Protein AF-0000000069439064 (afdb_homodimer)

Foldseek 3Di:
DPPPPQADCPCVQVVCQVPDDPPLADDGWDWDDDRAEIETEGEDDDDPDDQQDPVNQVVVQVVSCVVCVVVVVVVQVVVCVRRVHGYWYWYFTGPNTDIDTPDDDDDDDDDDDDDVVVVQLVVCCVVVVAVDSVRSVVVVVVVCCVVCVVVVVVVVVVVVVVVVVVVVPPPD/DPPPPQADCPCVQVVCQVPPDPPLADDGWDWDDDRAEIETEGEDEDDPDDFQDPVNQVVVQVVSCVVCVVVVVVVQVVVCVRRVHGYWYWYFTGPNTDIDTPDDDDDDDDDDDDDVVVVQLVVCCVVVVAVDSVRSVVVVVVVCCVVCVVVVVVVVVVVVVVVVVVVVPPPD

Radius of gyration: 27.43 Å; Cα contacts (8 Å, |Δi|>4): 446; chains: 2; bounding box: 78×81×56 Å

InterPro domains:
  IPR059816 Rv1265-like, N-terminal domain [PF27105] (11-96)
  IPR059890 Rv1265-like, C-terminal domain [PF27540] (114-166)

Sequence (344 aa):
MARDQQADASDAAEWFAGRLPDGWFSGAPEVIVDREEITVIGRLTAAEGEKESEAHAAGRASRFREETRAHRMRIADEAQARYGRKVSWGVDVGEDPDRILFTHIAVPVMTRLRQPERQVLDTLVEAGVARSRSDALAWAVRLVGEHTEEWLDKLRAAMTEVRDLRTQGPRLMARDQQADASDAAEWFAGRLPDGWFSGAPEVIVDREEITVIGRLTAAEGEKESEAHAAGRASRFREETRAHRMRIADEAQARYGRKVSWGVDVGEDPDRILFTHIAVPVMTRLRQPERQVLDTLVEAGVARSRSDALAWAVRLVGEHTEEWLDKLRAAMTEVRDLRTQGPRL

pLDDT: mean 86.51, std 15.6, range [26.5, 98.69]

Nearest PDB structures (foldseek):
  6nf8-assembly1_C  TM=4.762E-01  e=3.280E+00  Bos taurus
  6vmi-assembly1_AC  TM=4.725E-01  e=3.502E+00  Homo sapiens
  6gaz-assembly1_AC  TM=4.734E-01  e=6.323E+00  Sus scrofa
  7pnw-assembly1_C  TM=4.468E-01  e=5.921E+00  Mus musculus
  6klc-assembly1_A  TM=3.574E-01  e=8.779E+00  Mammarenavirus lassaense

Organism: Mycobacteroides abscessus (strain ATCC 19977 / DSM 44196 / CCUG 20993 / CIP 104536 / JCM 13569 / NCTC 13031 / TMC 1543 / L948) (NCBI:txid561007)

Structure (mmCIF, N/CA/C/O backbone):
data_AF-0000000069439064-model_v1
#
loop_
_entity.id
_entity.type
_entity.pdbx_description
1 polymer Smu12A
#
loop_
_atom_site.group_PDB
_atom_site.id
_atom_site.type_symbol
_atom_site.label_atom_id
_atom_site.label_alt_id
_atom_site.label_comp_id
_atom_site.label_asym_id
_atom_site.label_entity_id
_atom_site.label_seq_id
_atom_site.pdbx_PDB_ins_code
_atom_site.Cartn_x
_atom_site.Cartn_y
_atom_site.Cartn_z
_atom_site.occupancy
_atom_site.B_iso_or_equiv
_atom_site.auth_seq_id
_atom_site.auth_comp_id
_atom_site.auth_asym_id
_atom_site.auth_atom_id
_atom_site.pdbx_PDB_model_num
ATOM 1 N N . MET A 1 1 ? 21.594 -10.586 11.672 1 26.52 1 MET A N 1
ATOM 2 C CA . MET A 1 1 ? 20.891 -11.781 11.211 1 26.52 1 MET A CA 1
ATOM 3 C C . MET A 1 1 ? 21.219 -12.078 9.75 1 26.52 1 MET A C 1
ATOM 5 O O . MET A 1 1 ? 21.25 -11.164 8.922 1 26.52 1 MET A O 1
ATOM 9 N N . ALA A 1 2 ? 21.953 -13.094 9.344 1 35.81 2 ALA A N 1
ATOM 10 C CA . ALA A 1 2 ? 22.5 -13.445 8.039 1 35.81 2 ALA A CA 1
ATOM 11 C C . ALA A 1 2 ? 21.5 -13.188 6.922 1 35.81 2 ALA A C 1
ATOM 13 O O . ALA A 1 2 ? 20.312 -13.445 7.074 1 35.81 2 ALA A O 1
ATOM 14 N N . ARG A 1 3 ? 21.531 -12.328 6.105 1 41.28 3 ARG A N 1
ATOM 15 C CA . ARG A 1 3 ? 20.688 -12.172 4.922 1 41.28 3 ARG A CA 1
ATOM 16 C C . ARG A 1 3 ? 20.328 -13.531 4.324 1 41.28 3 ARG A C 1
ATOM 18 O O . ARG A 1 3 ? 21.203 -14.227 3.789 1 41.28 3 ARG A O 1
ATOM 25 N N . ASP A 1 4 ? 19.578 -14.398 4.883 1 46.72 4 ASP A N 1
ATOM 26 C CA . ASP A 1 4 ? 19.188 -15.742 4.453 1 46.72 4 ASP A CA 1
ATOM 27 C C . ASP A 1 4 ? 19.094 -15.828 2.932 1 46.72 4 ASP A C 1
ATOM 29 O O . ASP A 1 4 ? 18.359 -15.055 2.307 1 46.72 4 ASP A O 1
ATOM 33 N N . GLN A 1 5 ? 20.234 -16.078 2.248 1 60.78 5 GLN A N 1
ATOM 34 C CA . GLN A 1 5 ? 20.438 -16.281 0.816 1 60.78 5 GLN A CA 1
ATOM 35 C C . GLN A 1 5 ? 19.312 -17.109 0.206 1 60.78 5 GLN A C 1
ATOM 37 O O . GLN A 1 5 ? 19.141 -18.281 0.566 1 60.78 5 GLN A O 1
ATOM 42 N N . GLN A 1 6 ? 18.172 -16.375 -0.106 1 77.31 6 GLN A N 1
ATOM 43 C CA . GLN A 1 6 ? 17.078 -17.094 -0.759 1 77.31 6 GLN A CA 1
ATOM 44 C C . GLN A 1 6 ? 17.594 -17.938 -1.93 1 77.31 6 GLN A C 1
ATOM 46 O O . GLN A 1 6 ? 18.422 -17.469 -2.711 1 77.31 6 GLN A O 1
ATOM 51 N N . ALA A 1 7 ? 17.297 -19.281 -1.918 1 87.38 7 ALA A N 1
ATOM 52 C CA . ALA A 1 7 ? 17.688 -20.234 -2.953 1 87.38 7 ALA A CA 1
ATOM 53 C C . ALA A 1 7 ? 17.359 -19.703 -4.344 1 87.38 7 ALA A C 1
ATOM 55 O O . ALA A 1 7 ? 16.297 -19.094 -4.547 1 87.38 7 ALA A O 1
ATOM 56 N N . ASP A 1 8 ? 18.328 -19.891 -5.207 1 92.38 8 ASP A N 1
ATOM 57 C CA . ASP A 1 8 ? 18.141 -19.484 -6.598 1 92.38 8 ASP A CA 1
ATOM 58 C C . ASP A 1 8 ? 17.047 -20.312 -7.27 1 92.38 8 ASP A C 1
ATOM 60 O O . ASP A 1 8 ? 17.031 -21.531 -7.145 1 92.38 8 ASP A O 1
ATOM 64 N N . ALA A 1 9 ? 16.078 -19.625 -7.879 1 94.81 9 ALA A N 1
ATOM 65 C CA . ALA A 1 9 ? 14.977 -20.312 -8.539 1 94.81 9 ALA A CA 1
ATOM 66 C C . ALA A 1 9 ? 14.93 -19.984 -10.031 1 94.81 9 ALA A C 1
ATOM 68 O O . ALA A 1 9 ? 13.883 -20.094 -10.664 1 94.81 9 ALA A O 1
ATOM 69 N N . SER A 1 10 ? 16.062 -19.641 -10.609 1 92.44 10 SER A N 1
ATOM 70 C CA . SER A 1 10 ? 16.125 -19.25 -12.016 1 92.44 10 SER A CA 1
ATOM 71 C C . SER A 1 10 ? 15.844 -20.438 -12.93 1 92.44 10 SER A C 1
ATOM 73 O O . SER A 1 10 ? 15.438 -20.266 -14.078 1 92.44 10 SER A O 1
ATOM 75 N N . ASP A 1 11 ? 16.062 -21.625 -12.383 1 95.62 11 ASP A N 1
ATOM 76 C CA . ASP A 1 11 ? 15.875 -22.812 -13.211 1 95.62 11 ASP A CA 1
ATOM 77 C C . ASP A 1 11 ? 14.555 -23.516 -12.891 1 95.62 11 ASP A C 1
ATOM 79 O O . ASP A 1 11 ? 14.328 -24.641 -13.305 1 95.62 11 ASP A O 1
ATOM 83 N N . ALA A 1 12 ? 13.68 -22.891 -12.164 1 97.81 12 ALA A N 1
ATOM 84 C CA . ALA A 1 12 ? 12.445 -23.516 -11.688 1 97.81 12 ALA A CA 1
ATOM 85 C C . ALA A 1 12 ? 11.57 -23.953 -12.852 1 97.81 12 ALA A C 1
ATOM 87 O O . ALA A 1 12 ? 11.023 -25.062 -12.844 1 97.81 12 ALA A O 1
ATOM 88 N N . ALA A 1 13 ? 11.469 -23.125 -13.836 1 96.81 13 ALA A N 1
ATOM 89 C CA . ALA A 1 13 ? 10.617 -23.469 -14.977 1 96.81 13 ALA A CA 1
ATOM 90 C C . ALA A 1 13 ? 11.086 -24.75 -15.641 1 96.81 13 ALA A C 1
ATOM 92 O O . ALA A 1 13 ? 10.273 -25.625 -15.945 1 96.81 13 ALA A O 1
ATOM 93 N N . GLU A 1 14 ? 12.352 -24.844 -15.828 1 96.5 14 GLU A N 1
ATOM 94 C CA . GLU A 1 14 ? 12.922 -26.031 -16.453 1 96.5 14 GLU A CA 1
ATOM 95 C C . GLU A 1 14 ? 12.75 -27.266 -15.547 1 96.5 14 GLU A C 1
ATOM 97 O O . GLU A 1 14 ? 12.477 -28.359 -16.031 1 96.5 14 GLU A O 1
ATOM 102 N N . TRP A 1 15 ? 12.969 -27.062 -14.32 1 97.88 15 TRP A N 1
ATOM 103 C CA . TRP A 1 15 ? 12.812 -28.156 -13.375 1 97.88 15 TRP A CA 1
ATOM 104 C C . TRP A 1 15 ? 11.391 -28.719 -13.414 1 97.88 15 TRP A C 1
ATOM 106 O O . TRP A 1 15 ? 11.203 -29.938 -13.508 1 97.88 15 TRP A O 1
ATOM 116 N N . PHE A 1 16 ? 10.398 -27.844 -13.398 1 97.88 16 PHE A N 1
ATOM 117 C CA . PHE A 1 16 ? 9.016 -28.297 -13.43 1 97.88 16 PHE A CA 1
ATOM 118 C C . PHE A 1 16 ? 8.688 -28.969 -14.758 1 97.88 16 PHE A C 1
ATOM 120 O O . PHE A 1 16 ? 7.961 -29.953 -14.797 1 97.88 16 PHE A O 1
ATOM 127 N N . ALA A 1 17 ? 9.18 -28.406 -15.852 1 95.44 17 ALA A N 1
ATOM 128 C CA . ALA A 1 17 ? 8.953 -29 -17.172 1 95.44 17 ALA A CA 1
ATOM 129 C C . ALA A 1 17 ? 9.43 -30.453 -17.203 1 95.44 17 ALA A C 1
ATOM 131 O O . ALA A 1 17 ? 8.805 -31.312 -17.844 1 95.44 17 ALA A O 1
ATOM 132 N N . GLY A 1 18 ? 10.547 -30.703 -16.484 1 95.38 18 GLY A N 1
ATOM 133 C CA . GLY A 1 18 ? 11.094 -32.031 -16.469 1 95.38 18 GLY A CA 1
ATOM 134 C C . GLY A 1 18 ? 10.438 -32.938 -15.43 1 95.38 18 GLY A C 1
ATOM 135 O O . GLY A 1 18 ? 10.414 -34.156 -15.578 1 95.38 18 GLY A O 1
ATOM 136 N N . ARG A 1 19 ? 9.914 -32.375 -14.383 1 97 19 ARG A N 1
ATOM 137 C CA . ARG A 1 19 ? 9.438 -33.156 -13.242 1 97 19 ARG A CA 1
ATOM 138 C C . ARG A 1 19 ? 7.965 -33.5 -13.406 1 97 19 ARG A C 1
ATOM 140 O O . ARG A 1 19 ? 7.52 -34.562 -12.914 1 97 19 ARG A O 1
ATOM 147 N N . LEU A 1 20 ? 7.219 -32.656 -14.109 1 96.69 20 LEU A N 1
ATOM 148 C CA . LEU A 1 20 ? 5.781 -32.875 -14.234 1 96.69 20 LEU A CA 1
ATOM 149 C C . LEU A 1 20 ? 5.48 -34.031 -15.156 1 96.69 20 LEU A C 1
ATOM 151 O O . LEU A 1 20 ? 6.18 -34.25 -16.141 1 96.69 20 LEU A O 1
ATOM 155 N N . PRO A 1 21 ? 4.441 -34.844 -14.812 1 94.38 21 PRO A N 1
ATOM 156 C CA . PRO A 1 21 ? 4.02 -35.938 -15.703 1 94.38 21 PRO A CA 1
ATOM 157 C C . PRO A 1 21 ? 3.627 -35.438 -17.094 1 94.38 21 PRO A C 1
ATOM 159 O O . PRO A 1 21 ? 3.045 -34.375 -17.234 1 94.38 21 PRO A O 1
ATOM 162 N N . ASP A 1 22 ? 3.828 -36.375 -18 1 89.56 22 ASP A N 1
ATOM 163 C CA . ASP A 1 22 ? 3.361 -36.062 -19.359 1 89.56 22 ASP A CA 1
ATOM 164 C C . ASP A 1 22 ? 1.835 -36.094 -19.422 1 89.56 22 ASP A C 1
ATOM 166 O O . ASP A 1 22 ? 1.187 -36.875 -18.719 1 89.56 22 ASP A O 1
ATOM 170 N N . GLY A 1 23 ? 1.225 -35.219 -20.141 1 88.44 23 GLY A N 1
ATOM 171 C CA . GLY A 1 23 ? -0.201 -35.312 -20.406 1 88.44 23 GLY A CA 1
ATOM 172 C C . GLY A 1 23 ? -1.035 -34.438 -19.5 1 88.44 23 GLY A C 1
ATOM 173 O O . GLY A 1 23 ? -2.242 -34.281 -19.703 1 88.44 23 GLY A O 1
ATOM 174 N N . TRP A 1 24 ? -0.341 -34.031 -18.312 1 93.75 24 TRP A N 1
ATOM 175 C CA . TRP A 1 24 ? -1.101 -33.156 -17.422 1 93.75 24 TRP A CA 1
ATOM 176 C C . TRP A 1 24 ? -1.589 -31.922 -18.141 1 93.75 24 TRP A C 1
ATOM 178 O O . TRP A 1 24 ? -2.756 -31.531 -18.016 1 93.75 24 TRP A O 1
ATOM 188 N N . PHE A 1 25 ? -0.804 -31.312 -18.828 1 94.31 25 PHE A N 1
ATOM 189 C CA . PHE A 1 25 ? -1.081 -30.016 -19.422 1 94.31 25 PHE A CA 1
ATOM 190 C C . PHE A 1 25 ? -0.79 -30.047 -20.922 1 94.31 25 PHE A C 1
ATOM 192 O O . PHE A 1 25 ? -0.048 -30.906 -21.406 1 94.31 25 PHE A O 1
ATOM 199 N N . SER A 1 26 ? -1.492 -29.094 -21.625 1 90.44 26 SER A N 1
ATOM 200 C CA . SER A 1 26 ? -1.165 -28.875 -23.031 1 90.44 26 SER A CA 1
ATOM 201 C C . SER A 1 26 ? 0.083 -28.016 -23.172 1 90.44 26 SER A C 1
ATOM 203 O O . SER A 1 26 ? 0.005 -26.781 -23.094 1 90.44 26 SER A O 1
ATOM 205 N N . GLY A 1 27 ? 1.268 -28.641 -23.25 1 89.12 27 GLY A N 1
ATOM 206 C CA . GLY A 1 27 ? 2.525 -27.922 -23.344 1 89.12 27 GLY A CA 1
ATOM 207 C C . GLY A 1 27 ? 3.174 -27.656 -22 1 89.12 27 GLY A C 1
ATOM 208 O O . GLY A 1 27 ? 2.727 -28.188 -20.969 1 89.12 27 GLY A O 1
ATOM 209 N N . ALA A 1 28 ? 4.238 -26.844 -21.969 1 93.38 28 ALA A N 1
ATOM 210 C CA . ALA A 1 28 ? 4.957 -26.516 -20.734 1 93.38 28 ALA A CA 1
ATOM 211 C C . ALA A 1 28 ? 4.141 -25.578 -19.859 1 93.38 28 ALA A C 1
ATOM 213 O O . ALA A 1 28 ? 3.477 -24.672 -20.359 1 93.38 28 ALA A O 1
ATOM 214 N N . PRO A 1 29 ? 4.172 -25.781 -18.594 1 96.75 29 PRO A N 1
ATOM 215 C CA . PRO A 1 29 ? 3.436 -24.891 -17.703 1 96.75 29 PRO A CA 1
ATOM 216 C C . PRO A 1 29 ? 4.07 -23.5 -17.609 1 96.75 29 PRO A C 1
ATOM 218 O O . PRO A 1 29 ? 5.27 -23.344 -17.844 1 96.75 29 PRO A O 1
ATOM 221 N N . GLU A 1 30 ? 3.271 -22.547 -17.312 1 96.94 30 GLU A N 1
ATOM 222 C CA . GLU A 1 30 ? 3.775 -21.25 -16.906 1 96.94 30 GLU A CA 1
ATOM 223 C C . GLU A 1 30 ? 4.238 -21.281 -15.445 1 96.94 30 GLU A C 1
ATOM 225 O O . GLU A 1 30 ? 3.506 -21.734 -14.562 1 96.94 30 GLU A O 1
ATOM 230 N N . VAL A 1 31 ? 5.492 -20.891 -15.211 1 98.19 31 VAL A N 1
ATOM 231 C CA . VAL A 1 31 ? 6.051 -20.875 -13.867 1 98.19 31 VAL A CA 1
ATOM 232 C C . VAL A 1 31 ? 6.41 -19.453 -13.477 1 98.19 31 VAL A C 1
ATOM 234 O O . VAL A 1 31 ? 7.273 -18.828 -14.102 1 98.19 31 VAL A O 1
ATOM 237 N N . ILE A 1 32 ? 5.711 -18.922 -12.469 1 97.12 32 ILE A N 1
ATOM 238 C CA . ILE A 1 32 ? 5.914 -17.562 -11.984 1 97.12 32 ILE A CA 1
ATOM 239 C C . ILE A 1 32 ? 6.602 -17.594 -10.625 1 97.12 32 ILE A C 1
ATOM 241 O O . ILE A 1 32 ? 6.105 -18.234 -9.688 1 97.12 32 ILE A O 1
ATOM 245 N N . VAL A 1 33 ? 7.727 -16.969 -10.57 1 96.75 33 VAL A N 1
ATOM 246 C CA . VAL A 1 33 ? 8.531 -17.047 -9.359 1 96.75 33 VAL A CA 1
ATOM 247 C C . VAL A 1 33 ? 8.688 -15.656 -8.742 1 96.75 33 VAL A C 1
ATOM 249 O O . VAL A 1 33 ? 8.977 -14.688 -9.445 1 96.75 33 VAL A O 1
ATOM 252 N N . ASP A 1 34 ? 8.398 -15.523 -7.426 1 95.19 34 ASP A N 1
ATOM 253 C CA . ASP A 1 34 ? 8.852 -14.367 -6.66 1 95.19 34 ASP A CA 1
ATOM 254 C C . ASP A 1 34 ? 9.523 -14.797 -5.359 1 95.19 34 ASP A C 1
ATOM 256 O O . ASP A 1 34 ? 9.953 -15.953 -5.227 1 95.19 34 ASP A O 1
ATOM 260 N N . ARG A 1 35 ? 9.727 -13.961 -4.379 1 94.69 35 ARG A N 1
ATOM 261 C CA . ARG A 1 35 ? 10.523 -14.25 -3.189 1 94.69 35 ARG A CA 1
ATOM 262 C C . ARG A 1 35 ? 9.852 -15.297 -2.312 1 94.69 35 ARG A C 1
ATOM 264 O O . ARG A 1 35 ? 10.523 -16.078 -1.644 1 94.69 35 ARG A O 1
ATOM 271 N N . GLU A 1 36 ? 8.562 -15.359 -2.359 1 97.19 36 GLU A N 1
ATOM 272 C CA . GLU A 1 36 ? 7.832 -16.172 -1.393 1 97.19 36 GLU A CA 1
ATOM 273 C C . GLU A 1 36 ? 7.191 -17.391 -2.064 1 97.19 36 GLU A C 1
ATOM 275 O O . GLU A 1 36 ? 6.883 -18.375 -1.404 1 97.19 36 GLU A O 1
ATOM 280 N N . GLU A 1 37 ? 7.066 -17.281 -3.395 1 98.19 37 GLU A N 1
ATOM 281 C CA . GLU A 1 37 ? 6.121 -18.203 -3.994 1 98.19 37 GLU A CA 1
ATOM 282 C C . GLU A 1 37 ? 6.543 -18.578 -5.414 1 98.19 37 GLU A C 1
ATOM 284 O O . GLU A 1 37 ? 7 -17.734 -6.176 1 98.19 37 GLU A O 1
ATOM 289 N N . ILE A 1 38 ? 6.402 -19.812 -5.789 1 98.56 38 ILE A N 1
ATOM 290 C CA . ILE A 1 38 ? 6.422 -20.312 -7.16 1 98.56 38 ILE A CA 1
ATOM 291 C C . ILE A 1 38 ? 5.023 -20.766 -7.562 1 98.56 38 ILE A C 1
ATOM 293 O O . ILE A 1 38 ? 4.465 -21.688 -6.953 1 98.56 38 ILE A O 1
ATOM 297 N N . THR A 1 39 ? 4.438 -20.109 -8.547 1 98.69 39 THR A N 1
ATOM 298 C CA . THR A 1 39 ? 3.129 -20.516 -9.047 1 98.69 39 THR A CA 1
ATOM 299 C C . THR A 1 39 ? 3.264 -21.281 -10.359 1 98.69 39 THR A C 1
ATOM 301 O O . THR A 1 39 ? 3.904 -20.797 -11.297 1 98.69 39 THR A O 1
ATOM 304 N N . VAL A 1 40 ? 2.686 -22.422 -10.43 1 98.69 40 VAL A N 1
ATOM 305 C CA . VAL A 1 40 ? 2.703 -23.266 -11.617 1 98.69 40 VAL A CA 1
ATOM 306 C C . VAL A 1 40 ? 1.312 -23.312 -12.242 1 98.69 40 VAL A C 1
ATOM 308 O O . VAL A 1 40 ? 0.354 -23.766 -11.617 1 98.69 40 VAL A O 1
ATOM 311 N N . ILE A 1 41 ? 1.255 -22.844 -13.477 1 97.81 41 ILE A N 1
ATOM 312 C CA . ILE A 1 41 ? -0.022 -22.797 -14.18 1 97.81 41 ILE A CA 1
ATOM 313 C C . ILE A 1 41 ? 0.033 -23.703 -15.406 1 97.81 41 ILE A C 1
ATOM 315 O O . ILE A 1 41 ? 0.839 -23.484 -16.312 1 97.81 41 ILE A O 1
ATOM 319 N N . GLY A 1 42 ? -0.834 -24.641 -15.469 1 96.81 42 GLY A N 1
ATOM 320 C CA . GLY A 1 42 ? -0.916 -25.531 -16.625 1 96.81 42 GLY A CA 1
ATOM 321 C C . GLY A 1 42 ? -2.152 -25.281 -17.469 1 96.81 42 GLY A C 1
ATOM 322 O O . GLY A 1 42 ? -3.201 -24.906 -16.953 1 96.81 42 GLY A O 1
ATOM 323 N N . ARG A 1 43 ? -2.023 -25.547 -18.75 1 94.25 43 ARG A N 1
ATOM 324 C CA . ARG A 1 43 ? -3.156 -25.422 -19.656 1 94.25 43 ARG A CA 1
ATOM 325 C C . ARG A 1 43 ? -3.885 -26.75 -19.812 1 94.25 43 ARG A C 1
ATOM 327 O O . ARG A 1 43 ? -3.264 -27.766 -20.109 1 94.25 43 ARG A O 1
ATOM 334 N N . LEU A 1 44 ? -5.199 -26.625 -19.547 1 92.44 44 LEU A N 1
ATOM 335 C CA . LEU A 1 44 ? -6.035 -27.812 -19.766 1 92.44 44 LEU A CA 1
ATOM 336 C C . LEU A 1 44 ? -6.801 -27.688 -21.078 1 92.44 44 LEU A C 1
ATOM 338 O O . LEU A 1 44 ? -7.543 -26.719 -21.281 1 92.44 44 LEU A O 1
ATOM 342 N N . THR A 1 45 ? -6.414 -28.406 -22.016 1 80.81 45 THR A N 1
ATOM 343 C CA . THR A 1 45 ? -7.094 -28.359 -23.297 1 80.81 45 THR A CA 1
ATOM 344 C C . THR A 1 45 ? -8.289 -29.297 -23.328 1 80.81 45 THR A C 1
ATOM 346 O O . THR A 1 45 ? -8.266 -30.359 -22.672 1 80.81 45 THR A O 1
ATOM 349 N N . ALA A 1 46 ? -9.43 -28.562 -23.75 1 69.25 46 ALA A N 1
ATOM 350 C CA . ALA A 1 46 ? -10.648 -29.359 -23.906 1 69.25 46 ALA A CA 1
ATOM 351 C C . ALA A 1 46 ? -10.438 -30.5 -24.906 1 69.25 46 ALA A C 1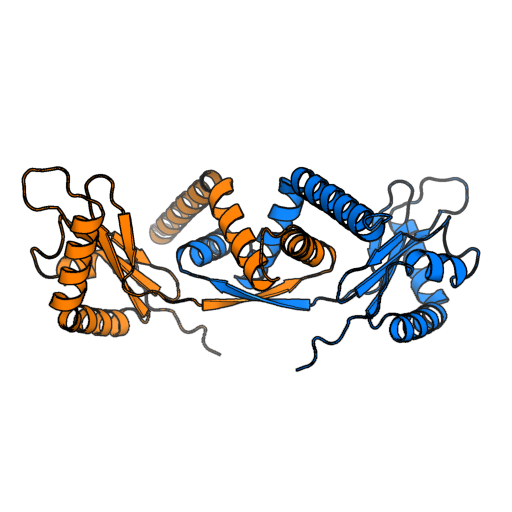
ATOM 353 O O . ALA A 1 46 ? -9.562 -30.422 -25.766 1 69.25 46 ALA A O 1
ATOM 354 N N . ALA A 1 47 ? -10.922 -31.641 -24.484 1 60.22 47 ALA A N 1
ATOM 355 C CA . ALA A 1 47 ? -10.961 -32.719 -25.469 1 60.22 47 ALA A CA 1
ATOM 356 C C . ALA A 1 47 ? -11.445 -32.219 -26.828 1 60.22 47 ALA A C 1
ATOM 358 O O . ALA A 1 47 ? -12.148 -31.203 -26.906 1 60.22 47 ALA A O 1
ATOM 359 N N . GLU A 1 48 ? -10.914 -32.531 -27.875 1 59.59 48 GLU A N 1
ATOM 360 C CA . GLU A 1 48 ? -11.195 -32.219 -29.266 1 59.59 48 GLU A CA 1
ATOM 361 C C . GLU A 1 48 ? -12.695 -32.031 -29.5 1 59.59 48 GLU A C 1
ATOM 363 O O . GLU A 1 48 ? -13.508 -32.781 -28.969 1 59.59 48 GLU A O 1
ATOM 368 N N . GLY A 1 49 ? -13.102 -30.859 -30.203 1 58.94 49 GLY A N 1
ATOM 369 C CA . GLY A 1 49 ? -14.367 -30.531 -30.859 1 58.94 49 GLY A CA 1
ATOM 370 C C . GLY A 1 49 ? -15 -29.25 -30.344 1 58.94 49 GLY A C 1
ATOM 371 O O . GLY A 1 49 ? -14.297 -28.359 -29.891 1 58.94 49 GLY A O 1
ATOM 372 N N . GLU A 1 50 ? -16.219 -29.297 -29.438 1 56.09 50 GLU A N 1
ATOM 373 C CA . GLU A 1 50 ? -17.234 -28.281 -29.266 1 56.09 50 GLU A CA 1
ATOM 374 C C . GLU A 1 50 ? -16.812 -27.234 -28.234 1 56.09 50 GLU A C 1
ATOM 376 O O . GLU A 1 50 ? -15.93 -27.484 -27.406 1 56.09 50 GLU A O 1
ATOM 381 N N . LYS A 1 51 ? -17.203 -26 -28.438 1 63 51 LYS A N 1
ATOM 382 C CA . LYS A 1 51 ? -17.172 -24.844 -27.547 1 63 51 LYS A CA 1
ATOM 383 C C . LYS A 1 51 ? -17.531 -25.25 -26.125 1 63 51 LYS A C 1
ATOM 385 O O . LYS A 1 51 ? -18.625 -25.75 -25.875 1 63 51 LYS A O 1
ATOM 390 N N . GLU A 1 52 ? -16.469 -25.406 -25.359 1 74.62 52 GLU A N 1
ATOM 391 C CA . GLU A 1 52 ? -16.703 -25.812 -23.969 1 74.62 52 GLU A CA 1
ATOM 392 C C . GLU A 1 52 ? -17.344 -24.688 -23.156 1 74.62 52 GLU A C 1
ATOM 394 O O . GLU A 1 52 ? -16.906 -23.531 -23.25 1 74.62 52 GLU A O 1
ATOM 399 N N . SER A 1 53 ? -18.422 -24.969 -22.609 1 81.06 53 SER A N 1
ATOM 400 C CA . SER A 1 53 ? -19.062 -24 -21.719 1 81.06 53 SER A CA 1
ATOM 401 C C . SER A 1 53 ? -18.188 -23.703 -20.516 1 81.06 53 SER A C 1
ATOM 403 O O . SER A 1 53 ? -17.297 -24.484 -20.156 1 81.06 53 SER A O 1
ATOM 405 N N . GLU A 1 54 ? -18.234 -22.516 -20 1 81.75 54 GLU A N 1
ATOM 406 C CA . GLU A 1 54 ? -17.516 -22.156 -18.781 1 81.75 54 GLU A CA 1
ATOM 407 C C . GLU A 1 54 ? -17.734 -23.188 -17.688 1 81.75 54 GLU A C 1
ATOM 409 O O . GLU A 1 54 ? -16.797 -23.531 -16.953 1 81.75 54 GLU A O 1
ATOM 414 N N . ALA A 1 55 ? -18.938 -23.609 -17.578 1 87.12 55 ALA A N 1
ATOM 415 C CA . ALA A 1 55 ? -19.266 -24.609 -16.578 1 87.12 55 ALA A CA 1
ATOM 416 C C . ALA A 1 55 ? -18.516 -25.906 -16.828 1 87.12 55 ALA A C 1
ATOM 418 O O . ALA A 1 55 ? -18.047 -26.547 -15.891 1 87.12 55 ALA A O 1
ATOM 419 N N . HIS A 1 56 ? -18.5 -26.344 -18.031 1 87.62 56 HIS A N 1
ATOM 420 C CA . HIS A 1 56 ? -17.781 -27.562 -18.375 1 87.62 56 HIS A CA 1
ATOM 421 C C . HIS A 1 56 ? -16.281 -27.422 -18.094 1 87.62 56 HIS A C 1
ATOM 423 O O . HIS A 1 56 ? -15.664 -28.344 -17.547 1 87.62 56 HIS A O 1
ATOM 429 N N . ALA A 1 57 ? -15.789 -26.266 -18.438 1 87.06 57 ALA A N 1
ATOM 430 C CA . ALA A 1 57 ? -14.375 -25.984 -18.188 1 87.06 57 ALA A CA 1
ATOM 431 C C . ALA A 1 57 ? -14.078 -26.031 -16.688 1 87.06 57 ALA A C 1
ATOM 433 O O . ALA A 1 57 ? -13.062 -26.594 -16.266 1 87.06 57 ALA A O 1
ATOM 434 N N . ALA A 1 58 ? -14.906 -25.406 -15.898 1 89.19 58 ALA A N 1
ATOM 435 C CA . ALA A 1 58 ? -14.758 -25.422 -14.445 1 89.19 58 ALA A CA 1
ATOM 436 C C . ALA A 1 58 ? -14.789 -26.844 -13.898 1 89.19 58 ALA A C 1
ATOM 438 O O . ALA A 1 58 ? -14.055 -27.172 -12.969 1 89.19 58 ALA A O 1
ATOM 439 N N . GLY A 1 59 ? -15.703 -27.578 -14.43 1 91.75 59 GLY A N 1
ATOM 440 C CA . GLY A 1 59 ? -15.766 -28.969 -14.039 1 91.75 59 GLY A CA 1
ATOM 441 C C . GLY A 1 59 ? -14.484 -29.734 -14.328 1 91.75 59 GLY A C 1
ATOM 442 O O . GLY A 1 59 ? -14.031 -30.516 -13.5 1 91.75 59 GLY A O 1
ATOM 443 N N . ARG A 1 60 ? -13.961 -29.516 -15.508 1 91.38 60 ARG A N 1
ATOM 444 C CA . ARG A 1 60 ? -12.703 -30.156 -15.883 1 91.38 60 ARG A CA 1
ATOM 445 C C . ARG A 1 60 ? -11.586 -29.75 -14.93 1 91.38 60 ARG A C 1
ATOM 447 O O . ARG A 1 60 ? -10.773 -30.594 -14.531 1 91.38 60 ARG A O 1
ATOM 454 N N . ALA A 1 61 ? -11.562 -28.516 -14.617 1 94.25 61 ALA A N 1
ATOM 455 C CA . ALA A 1 61 ? -10.555 -28.031 -13.688 1 94.25 61 ALA A CA 1
ATOM 456 C C . ALA A 1 61 ? -10.703 -28.688 -12.32 1 94.25 61 ALA A C 1
ATOM 458 O O . ALA A 1 61 ? -9.711 -29.062 -11.695 1 94.25 61 ALA A O 1
ATOM 459 N N . SER A 1 62 ? -11.922 -28.797 -11.867 1 96.12 62 SER A N 1
ATOM 460 C CA . SER A 1 62 ? -12.203 -29.422 -10.578 1 96.12 62 SER A CA 1
ATOM 461 C C . SER A 1 62 ? -11.758 -30.875 -10.555 1 96.12 62 SER A C 1
ATOM 463 O O . SER A 1 62 ? -11.164 -31.344 -9.578 1 96.12 62 SER A O 1
ATOM 465 N N . ARG A 1 63 ? -12.055 -31.547 -11.633 1 95.25 63 ARG A N 1
ATOM 466 C CA . ARG A 1 63 ? -11.641 -32.938 -11.742 1 95.25 63 ARG A CA 1
ATOM 467 C C . ARG A 1 63 ? -10.125 -33.062 -11.703 1 95.25 63 ARG A C 1
ATOM 469 O O . ARG A 1 63 ? -9.586 -33.906 -10.969 1 95.25 63 ARG A O 1
ATOM 476 N N . PHE A 1 64 ? -9.523 -32.281 -12.516 1 96.5 64 PHE A N 1
ATOM 477 C CA . PHE A 1 64 ? -8.07 -32.312 -12.539 1 96.5 64 PHE A CA 1
ATOM 478 C C . PHE A 1 64 ? -7.5 -32.062 -11.141 1 96.5 64 PHE A C 1
ATOM 480 O O . PHE A 1 64 ? -6.594 -32.781 -10.711 1 96.5 64 PHE A O 1
ATOM 487 N N . ARG A 1 65 ? -7.977 -31 -10.414 1 97.81 65 ARG A N 1
ATOM 488 C CA . ARG A 1 65 ? -7.508 -30.641 -9.086 1 97.81 65 ARG A CA 1
ATOM 489 C C . ARG A 1 65 ? -7.586 -31.828 -8.133 1 97.81 65 ARG A C 1
ATOM 491 O O . ARG A 1 65 ? -6.621 -32.125 -7.422 1 97.81 65 ARG A O 1
ATOM 498 N N . GLU A 1 66 ? -8.672 -32.562 -8.148 1 97.69 66 GLU A N 1
ATOM 499 C CA . GLU A 1 66 ? -8.891 -33.656 -7.215 1 97.69 66 GLU A CA 1
ATOM 500 C C . GLU A 1 66 ? -8.031 -34.875 -7.582 1 97.69 66 GLU A C 1
ATOM 502 O O . GLU A 1 66 ? -7.391 -35.469 -6.715 1 97.69 66 GLU A O 1
ATOM 507 N N . GLU A 1 67 ? -7.988 -35.125 -8.844 1 96.62 67 GLU A N 1
ATOM 508 C CA . GLU A 1 67 ? -7.332 -36.344 -9.305 1 96.62 67 GLU A CA 1
ATOM 509 C C . GLU A 1 67 ? -5.816 -36.25 -9.164 1 96.62 67 GLU A C 1
ATOM 511 O O . GLU A 1 67 ? -5.133 -37.25 -8.984 1 96.62 67 GLU A O 1
ATOM 516 N N . THR A 1 68 ? -5.34 -35 -9.242 1 97.44 68 THR A N 1
ATOM 517 C CA . THR A 1 68 ? -3.891 -34.844 -9.273 1 97.44 68 THR A CA 1
ATOM 518 C C . THR A 1 68 ? -3.365 -34.344 -7.934 1 97.44 68 THR A C 1
ATOM 520 O O . THR A 1 68 ? -2.16 -34.156 -7.766 1 97.44 68 THR A O 1
ATOM 523 N N . ARG A 1 69 ? -4.191 -34.188 -6.941 1 97.56 69 ARG A N 1
ATOM 524 C CA . ARG A 1 69 ? -3.857 -33.469 -5.707 1 97.56 69 ARG A CA 1
ATOM 525 C C . ARG A 1 69 ? -2.631 -34.094 -5.039 1 97.56 69 ARG A C 1
ATOM 527 O O . ARG A 1 69 ? -1.652 -33.406 -4.77 1 97.56 69 ARG A O 1
ATOM 534 N N . ALA A 1 70 ? -2.662 -35.375 -4.785 1 97.81 70 ALA A N 1
ATOM 535 C CA . ALA A 1 70 ? -1.572 -36.031 -4.066 1 97.81 70 ALA A CA 1
ATOM 536 C C . ALA A 1 70 ? -0.25 -35.875 -4.812 1 97.81 70 ALA A C 1
ATOM 538 O O . ALA A 1 70 ? 0.783 -35.594 -4.203 1 97.81 70 ALA A O 1
ATOM 539 N N . HIS A 1 71 ? -0.323 -36.094 -6.082 1 97.88 71 HIS A N 1
ATOM 540 C CA . HIS A 1 71 ? 0.883 -36 -6.898 1 97.88 71 HIS A CA 1
ATOM 541 C C . HIS A 1 71 ? 1.393 -34.562 -6.957 1 97.88 71 HIS A C 1
ATOM 543 O O . HIS A 1 71 ? 2.594 -34.344 -6.816 1 97.88 71 HIS A O 1
ATOM 549 N N . ARG A 1 72 ? 0.519 -33.562 -7.141 1 98.31 72 ARG A N 1
ATOM 550 C CA . ARG A 1 72 ? 0.901 -32.156 -7.16 1 98.31 72 ARG A CA 1
ATOM 551 C C . ARG A 1 72 ? 1.564 -31.734 -5.852 1 98.31 72 ARG A C 1
ATOM 553 O O . ARG A 1 72 ? 2.566 -31.016 -5.852 1 98.31 72 ARG A O 1
ATOM 560 N N . MET A 1 73 ? 1.067 -32.281 -4.75 1 97.94 73 MET A N 1
ATOM 561 C CA . MET A 1 73 ? 1.605 -31.906 -3.447 1 97.94 73 MET A CA 1
ATOM 562 C C . MET A 1 73 ? 2.986 -32.531 -3.229 1 97.94 73 MET A C 1
ATOM 564 O O . MET A 1 73 ? 3.861 -31.891 -2.631 1 97.94 73 MET A O 1
ATOM 568 N N . ARG A 1 74 ? 3.145 -33.719 -3.754 1 98.25 74 ARG A N 1
ATOM 569 C CA . ARG A 1 74 ? 4.465 -34.344 -3.674 1 98.25 74 ARG A CA 1
ATOM 570 C C . ARG A 1 74 ? 5.496 -33.531 -4.457 1 98.25 74 ARG A C 1
ATOM 572 O O . ARG A 1 74 ? 6.598 -33.281 -3.965 1 98.25 74 ARG A O 1
ATOM 579 N N . ILE A 1 75 ? 5.098 -33.156 -5.648 1 98.44 75 ILE A N 1
ATOM 580 C CA . ILE A 1 75 ? 5.984 -32.344 -6.48 1 98.44 75 ILE A CA 1
ATOM 581 C C . ILE A 1 75 ? 6.258 -31.016 -5.801 1 98.44 75 ILE A C 1
ATOM 583 O O . ILE A 1 75 ? 7.395 -30.531 -5.793 1 98.44 75 ILE A O 1
ATOM 587 N N . ALA A 1 76 ? 5.211 -30.406 -5.227 1 98.56 76 ALA A N 1
ATOM 588 C CA . ALA A 1 76 ? 5.359 -29.141 -4.512 1 98.56 76 ALA A CA 1
ATOM 589 C C . ALA A 1 76 ? 6.352 -29.281 -3.359 1 98.56 76 ALA A C 1
ATOM 591 O O . ALA A 1 76 ? 7.199 -28.406 -3.156 1 98.56 76 ALA A O 1
ATOM 592 N N . ASP A 1 77 ? 6.242 -30.344 -2.619 1 98.5 77 ASP A N 1
ATOM 593 C CA . ASP A 1 77 ? 7.133 -30.578 -1.488 1 98.5 77 ASP A CA 1
ATOM 594 C C . ASP A 1 77 ? 8.594 -30.641 -1.943 1 98.5 77 ASP A C 1
ATOM 596 O O . ASP A 1 77 ? 9.477 -30.078 -1.307 1 98.5 77 ASP A O 1
ATOM 600 N N . GLU A 1 78 ? 8.805 -31.359 -2.994 1 98.5 78 GLU A N 1
ATOM 601 C CA . GLU A 1 78 ? 10.148 -31.484 -3.551 1 98.5 78 GLU A CA 1
ATOM 602 C C . GLU A 1 78 ? 10.68 -30.125 -3.998 1 98.5 78 GLU A C 1
ATOM 604 O O . GLU A 1 78 ? 11.82 -29.766 -3.688 1 98.5 78 GLU A O 1
ATOM 609 N N . ALA A 1 79 ? 9.844 -29.422 -4.707 1 98.56 79 ALA A N 1
ATOM 610 C CA . ALA A 1 79 ? 10.25 -28.109 -5.199 1 98.56 79 ALA A CA 1
ATOM 611 C C . ALA A 1 79 ? 10.523 -27.156 -4.043 1 98.56 79 ALA A C 1
ATOM 613 O O . ALA A 1 79 ? 11.469 -26.375 -4.09 1 98.56 79 ALA A O 1
ATOM 614 N N . GLN A 1 80 ? 9.672 -27.203 -3.062 1 98.31 80 GLN A N 1
ATOM 615 C CA . GLN A 1 80 ? 9.844 -26.328 -1.898 1 98.31 80 GLN A CA 1
ATOM 616 C C . GLN A 1 80 ? 11.156 -26.625 -1.185 1 98.31 80 GLN A C 1
ATOM 618 O O . GLN A 1 80 ? 11.828 -25.719 -0.703 1 98.31 80 GLN A O 1
ATOM 623 N N . ALA A 1 81 ? 11.484 -27.875 -1.114 1 97.56 81 ALA A N 1
ATOM 624 C CA . ALA A 1 81 ? 12.766 -28.25 -0.519 1 97.56 81 ALA A CA 1
ATOM 625 C C . ALA A 1 81 ? 13.938 -27.703 -1.339 1 97.56 81 ALA A C 1
ATOM 627 O O . ALA A 1 81 ? 14.953 -27.297 -0.781 1 97.56 81 ALA A O 1
ATOM 628 N N . ARG A 1 82 ? 13.711 -27.734 -2.596 1 96.94 82 ARG A N 1
ATOM 629 C CA . ARG A 1 82 ? 14.773 -27.344 -3.514 1 96.94 82 ARG A CA 1
ATOM 630 C C . ARG A 1 82 ? 14.93 -25.828 -3.557 1 96.94 82 ARG A C 1
ATOM 632 O O . ARG A 1 82 ? 16.047 -25.312 -3.584 1 96.94 82 ARG A O 1
ATOM 639 N N . TYR A 1 83 ? 13.797 -25.0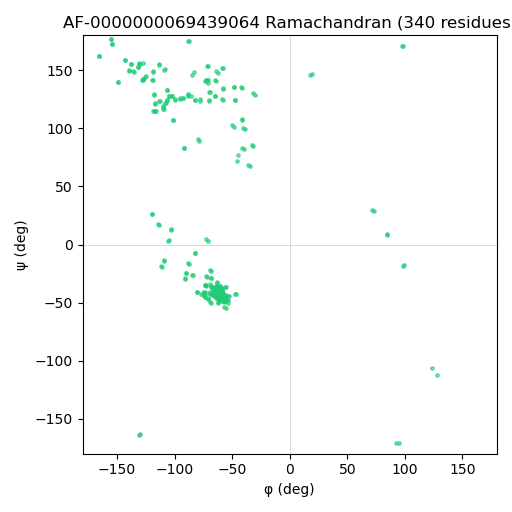78 -3.592 1 97.75 83 TYR A N 1
ATOM 640 C CA . TYR A 1 83 ? 13.852 -23.656 -3.92 1 97.75 83 TYR A CA 1
ATOM 641 C C . TYR A 1 83 ? 13.555 -22.797 -2.695 1 97.75 83 TYR A C 1
ATOM 643 O O . TYR A 1 83 ? 13.758 -21.578 -2.715 1 97.75 83 TYR A O 1
ATOM 651 N N . GLY A 1 84 ? 13.039 -23.375 -1.668 1 96.69 84 GLY A N 1
ATOM 652 C CA . GLY A 1 84 ? 12.805 -22.656 -0.428 1 96.69 84 GLY A CA 1
ATOM 653 C C . GLY A 1 84 ? 11.648 -21.688 -0.515 1 96.69 84 GLY A C 1
ATOM 654 O O . GLY A 1 84 ? 11.688 -20.609 0.095 1 96.69 84 GLY A O 1
ATOM 655 N N . ARG A 1 85 ? 10.656 -21.984 -1.379 1 97.38 85 ARG A N 1
ATOM 656 C CA . ARG A 1 85 ? 9.469 -21.172 -1.614 1 97.38 85 ARG A CA 1
ATOM 657 C C . ARG A 1 85 ? 8.211 -22.031 -1.666 1 97.38 85 ARG A C 1
ATOM 659 O O . ARG A 1 85 ? 8.266 -23.188 -2.094 1 97.38 85 ARG A O 1
ATOM 666 N N . LYS A 1 86 ? 7.207 -21.391 -1.238 1 98 86 LYS A N 1
ATOM 667 C CA . LYS A 1 86 ? 5.938 -22.094 -1.373 1 98 86 LYS A CA 1
ATOM 668 C C . LYS A 1 86 ? 5.59 -22.328 -2.84 1 98 86 LYS A C 1
ATOM 670 O O . LYS A 1 86 ? 5.812 -21.453 -3.684 1 98 86 LYS A O 1
ATOM 675 N N . VAL A 1 87 ? 5.051 -23.469 -3.123 1 98.69 87 VAL A N 1
ATOM 676 C CA . VAL A 1 87 ? 4.605 -23.781 -4.477 1 98.69 87 VAL A CA 1
ATOM 677 C C . VAL A 1 87 ? 3.08 -23.75 -4.539 1 98.69 87 VAL A C 1
ATOM 679 O O . VAL A 1 87 ? 2.408 -24.391 -3.721 1 98.69 87 VAL A O 1
ATOM 682 N N . SER A 1 88 ? 2.551 -22.953 -5.43 1 98.69 88 SER A N 1
ATOM 683 C CA . SER A 1 88 ? 1.118 -22.859 -5.688 1 98.69 88 SER A CA 1
ATOM 684 C C . SER A 1 88 ? 0.777 -23.359 -7.086 1 98.69 88 SER A C 1
ATOM 686 O O . SER A 1 88 ? 1.629 -23.359 -7.977 1 98.69 88 SER A O 1
ATOM 688 N N . TRP A 1 89 ? -0.514 -23.812 -7.207 1 98.5 89 TRP A N 1
ATOM 689 C CA . TRP A 1 89 ? -0.931 -24.453 -8.453 1 98.5 89 TRP A CA 1
ATOM 690 C C . TRP A 1 89 ? -2.16 -23.766 -9.031 1 98.5 89 TRP A C 1
ATOM 692 O O . TRP A 1 89 ? -3.025 -23.297 -8.289 1 98.5 89 TRP A O 1
ATOM 702 N N . GLY A 1 90 ? -2.217 -23.703 -10.352 1 97.94 90 GLY A N 1
ATOM 703 C CA . GLY A 1 90 ? -3.424 -23.312 -11.062 1 97.94 90 GLY A CA 1
ATOM 704 C C . GLY A 1 90 ? -3.488 -23.859 -12.477 1 97.94 90 GLY A C 1
ATOM 705 O O . GLY A 1 90 ? -2.6 -24.594 -12.898 1 97.94 90 GLY A O 1
ATOM 706 N N . VAL A 1 91 ? -4.652 -23.562 -13.141 1 97.19 91 VAL A N 1
ATOM 707 C CA . VAL A 1 91 ? -4.812 -24.016 -14.523 1 97.19 91 VAL A CA 1
ATOM 708 C C . VAL A 1 91 ? -5.496 -22.922 -15.344 1 97.19 91 VAL A C 1
ATOM 710 O O . VAL A 1 91 ? -6.223 -22.094 -14.805 1 97.19 91 VAL A O 1
ATOM 713 N N . ASP A 1 92 ? -5.133 -22.938 -16.578 1 94.88 92 ASP A N 1
ATOM 714 C CA . ASP A 1 92 ? -5.898 -22.203 -17.578 1 94.88 92 ASP A CA 1
ATOM 715 C C . ASP A 1 92 ? -6.828 -23.156 -18.344 1 94.88 92 ASP A C 1
ATOM 717 O O . ASP A 1 92 ? -6.379 -24.156 -18.906 1 94.88 92 ASP A O 1
ATOM 721 N N . VAL A 1 93 ? -8.141 -22.766 -18.328 1 91.25 93 VAL A N 1
ATOM 722 C CA . VAL A 1 93 ? -9.086 -23.703 -18.922 1 91.25 93 VAL A CA 1
ATOM 723 C C . VAL A 1 93 ? -9.938 -22.984 -19.969 1 91.25 93 VAL A C 1
ATOM 725 O O . VAL A 1 93 ? -10.289 -21.812 -19.781 1 91.25 93 VAL A O 1
ATOM 728 N N . GLY A 1 94 ? -10.227 -23.625 -20.984 1 83.38 94 GLY A N 1
ATOM 729 C CA . GLY A 1 94 ? -11.094 -23.078 -22.031 1 83.38 94 GLY A CA 1
ATOM 730 C C . GLY A 1 94 ? -10.328 -22.484 -23.203 1 83.38 94 GLY A C 1
ATOM 731 O O . GLY A 1 94 ? -9.094 -22.453 -23.188 1 83.38 94 GLY A O 1
ATOM 732 N N . GLU A 1 95 ? -11.047 -22.125 -24.328 1 76.38 95 GLU A N 1
ATOM 733 C CA . GLU A 1 95 ? -10.461 -21.5 -25.516 1 76.38 95 GLU A CA 1
ATOM 734 C C . GLU A 1 95 ? -9.984 -20.078 -25.219 1 76.38 95 GLU A C 1
ATOM 736 O O . GLU A 1 95 ? -8.906 -19.688 -25.656 1 76.38 95 GLU A O 1
ATOM 741 N N . ASP A 1 96 ? -10.922 -19.344 -24.609 1 77.94 96 ASP A N 1
ATOM 742 C CA . ASP A 1 96 ? -10.531 -18.078 -24 1 77.94 96 ASP A CA 1
ATOM 743 C C . ASP A 1 96 ? -10.164 -18.266 -22.531 1 77.94 96 ASP A C 1
ATOM 745 O O . ASP A 1 96 ? -11.016 -18.172 -21.656 1 77.94 96 ASP A O 1
ATOM 749 N N . PRO A 1 97 ? -8.93 -18.672 -22.25 1 80.69 97 PRO A N 1
ATOM 750 C CA . PRO A 1 97 ? -8.547 -19.312 -20.984 1 80.69 97 PRO A CA 1
ATOM 751 C C . PRO A 1 97 ? -8.852 -18.438 -19.766 1 80.69 97 PRO A C 1
ATOM 753 O O . PRO A 1 97 ? -8.547 -17.25 -19.766 1 80.69 97 PRO A O 1
ATOM 756 N N . ASP A 1 98 ? -9.602 -19.109 -18.938 1 87.25 98 ASP A N 1
ATOM 757 C CA . ASP A 1 98 ? -9.812 -18.594 -17.594 1 87.25 98 ASP A CA 1
ATOM 758 C C . ASP A 1 98 ? -8.828 -19.203 -16.594 1 87.25 98 ASP A C 1
ATOM 760 O O . ASP A 1 98 ? -8.656 -20.422 -16.562 1 87.25 98 ASP A O 1
ATOM 764 N N . ARG A 1 99 ? -8.125 -18.406 -15.891 1 94.12 99 ARG A N 1
ATOM 765 C CA . ARG A 1 99 ? -7.152 -18.891 -14.922 1 94.12 99 ARG A CA 1
ATOM 766 C C . ARG A 1 99 ? -7.828 -19.25 -13.602 1 94.12 99 ARG A C 1
ATOM 768 O O . ARG A 1 99 ? -8.578 -18.438 -13.047 1 94.12 99 ARG A O 1
ATOM 775 N N . ILE A 1 100 ? -7.656 -20.406 -13.18 1 95.5 100 ILE A N 1
ATOM 776 C CA . ILE A 1 100 ? -8.172 -20.906 -11.906 1 95.5 100 ILE A CA 1
ATOM 777 C C . ILE A 1 100 ? -7.008 -21.312 -11 1 95.5 100 ILE A C 1
ATOM 779 O O . ILE A 1 100 ? -6.273 -22.25 -11.312 1 95.5 100 ILE A O 1
ATOM 783 N N . LEU A 1 101 ? -6.848 -20.594 -9.883 1 97.19 101 LEU A N 1
ATOM 784 C CA . LEU A 1 101 ? -5.82 -20.969 -8.914 1 97.19 101 LEU A CA 1
ATOM 785 C C . LEU A 1 101 ? -6.359 -21.984 -7.906 1 97.19 101 LEU A C 1
ATOM 787 O O . LEU A 1 101 ? -7.438 -21.781 -7.336 1 97.19 101 LEU A O 1
ATOM 791 N N . PHE A 1 102 ? -5.641 -23.047 -7.77 1 98.06 102 PHE A N 1
ATOM 792 C CA . PHE A 1 102 ? -5.992 -24.016 -6.75 1 98.06 102 PHE A CA 1
ATOM 793 C C . PHE A 1 102 ? -5.484 -23.578 -5.383 1 98.06 102 PHE A C 1
ATOM 795 O O . PHE A 1 102 ? -6.137 -23.828 -4.367 1 98.06 102 PHE A O 1
ATOM 802 N N . THR A 1 103 ? -4.246 -23.031 -5.375 1 97.31 103 THR A N 1
ATOM 803 C CA . THR A 1 103 ? -3.607 -22.547 -4.156 1 97.31 103 THR A CA 1
ATOM 804 C C . THR A 1 103 ? -2.898 -21.219 -4.406 1 97.31 103 THR A C 1
ATOM 806 O O . THR A 1 103 ? -2.605 -20.875 -5.551 1 97.31 103 THR A O 1
ATOM 809 N N . HIS A 1 104 ? -2.705 -20.453 -3.453 1 97.31 104 HIS A N 1
ATOM 810 C CA . HIS A 1 104 ? -1.92 -19.219 -3.461 1 97.31 104 HIS A CA 1
ATOM 811 C C . HIS A 1 104 ? -1.623 -18.75 -2.041 1 97.31 104 HIS A C 1
ATOM 813 O O . HIS A 1 104 ? -2.236 -19.234 -1.083 1 97.31 104 HIS A O 1
ATOM 819 N N . ILE A 1 105 ? -0.677 -17.906 -1.923 1 98 105 ILE A N 1
ATOM 820 C CA . ILE A 1 105 ? -0.45 -17.328 -0.602 1 98 105 ILE A CA 1
ATOM 821 C C . ILE A 1 105 ? -0.636 -15.812 -0.66 1 98 105 ILE A C 1
ATOM 823 O O . ILE A 1 105 ? -0.517 -15.211 -1.728 1 98 105 ILE A O 1
ATOM 827 N N . ALA A 1 106 ? -1.048 -15.297 0.389 1 97.56 106 ALA A N 1
ATOM 828 C CA . ALA A 1 106 ? -1.093 -13.859 0.626 1 97.56 106 ALA A CA 1
ATOM 829 C C . ALA A 1 106 ? -0.112 -13.453 1.722 1 97.56 106 ALA A C 1
ATOM 831 O O . ALA A 1 106 ? -0.125 -14.016 2.816 1 97.56 106 ALA A O 1
ATOM 832 N N . VAL A 1 107 ? 0.767 -12.547 1.39 1 97.44 107 VAL A N 1
ATOM 833 C CA . VAL A 1 107 ? 1.844 -12.172 2.301 1 97.44 107 VAL A CA 1
ATOM 834 C C . VAL A 1 107 ? 1.57 -10.789 2.885 1 97.44 107 VAL A C 1
ATOM 836 O O . VAL A 1 107 ? 1.219 -9.859 2.156 1 97.44 107 VAL A O 1
ATOM 839 N N . PRO A 1 108 ? 1.714 -10.672 4.203 1 97.69 108 PRO A N 1
ATOM 840 C CA . PRO A 1 108 ? 1.521 -9.352 4.812 1 97.69 108 PRO A CA 1
ATOM 841 C C . PRO A 1 108 ? 2.633 -8.375 4.457 1 97.69 108 PRO A C 1
ATOM 843 O O . PRO A 1 108 ? 3.811 -8.742 4.449 1 97.69 108 PRO A O 1
ATOM 846 N N . VAL A 1 109 ? 2.266 -7.25 4.062 1 97.31 109 VAL A N 1
ATOM 847 C CA . VAL A 1 109 ? 3.176 -6.125 3.861 1 97.31 109 VAL A CA 1
ATOM 848 C C . VAL A 1 109 ? 2.668 -4.906 4.625 1 97.31 109 VAL A C 1
ATOM 850 O O . VAL A 1 109 ? 1.465 -4.633 4.645 1 97.31 109 VAL A O 1
ATOM 853 N N . MET A 1 110 ? 3.525 -4.172 5.172 1 97.19 110 MET A N 1
ATOM 854 C CA . MET A 1 110 ? 3.131 -3 5.945 1 97.19 110 MET A CA 1
ATOM 855 C C . MET A 1 110 ? 3.951 -1.78 5.539 1 97.19 110 MET A C 1
ATOM 857 O O . MET A 1 110 ? 5.062 -1.917 5.027 1 97.19 110 MET A O 1
ATOM 861 N N . THR A 1 111 ? 3.383 -0.69 5.707 1 98.12 111 THR A N 1
ATOM 862 C CA . THR A 1 111 ? 4.062 0.589 5.527 1 98.12 111 THR A CA 1
ATOM 863 C C . THR A 1 111 ? 3.582 1.606 6.559 1 98.12 111 THR A C 1
ATOM 865 O O . THR A 1 111 ? 2.613 1.359 7.277 1 98.12 111 THR A O 1
ATOM 868 N N . ARG A 1 112 ? 4.328 2.596 6.801 1 98 112 ARG A N 1
ATOM 869 C CA . ARG A 1 112 ? 3.91 3.73 7.621 1 98 112 ARG A CA 1
ATOM 870 C C . ARG A 1 112 ? 3.609 4.949 6.754 1 98 112 ARG A C 1
ATOM 872 O O . ARG A 1 112 ? 4.418 5.328 5.906 1 98 112 ARG A O 1
ATOM 879 N N . LEU A 1 113 ? 2.439 5.488 6.957 1 98.06 113 LEU A N 1
ATOM 880 C CA . LEU A 1 113 ? 1.97 6.551 6.074 1 98.06 113 LEU A CA 1
ATOM 881 C C . LEU A 1 113 ? 1.731 7.84 6.855 1 98.06 113 LEU A C 1
ATOM 883 O O . LEU A 1 113 ? 1.215 7.805 7.977 1 98.06 113 LEU A O 1
ATOM 887 N N . ARG A 1 114 ? 2.1 8.922 6.199 1 97.06 114 ARG A N 1
ATOM 888 C CA . ARG A 1 114 ? 1.762 10.242 6.723 1 97.06 114 ARG A CA 1
ATOM 889 C C . ARG A 1 114 ? 0.389 10.688 6.23 1 97.06 114 ARG A C 1
ATOM 891 O O . ARG A 1 114 ? -0.272 9.969 5.48 1 97.06 114 ARG A O 1
ATOM 898 N N . GLN A 1 115 ? -0.026 11.797 6.734 1 96.88 115 GLN A N 1
ATOM 899 C CA . GLN A 1 115 ? -1.408 12.242 6.578 1 96.88 115 GLN A CA 1
ATOM 900 C C . GLN A 1 115 ? -1.789 12.352 5.105 1 96.88 115 GLN A C 1
ATOM 902 O O . GLN A 1 115 ? -2.852 11.875 4.695 1 96.88 115 GLN A O 1
ATOM 907 N N . PRO A 1 116 ? -0.917 12.93 4.18 1 92.75 116 PRO A N 1
ATOM 908 C CA . PRO A 1 116 ? -1.35 13.023 2.783 1 92.75 116 PRO A CA 1
ATOM 909 C C . PRO A 1 116 ? -1.631 11.656 2.158 1 92.75 116 PRO A C 1
ATOM 911 O O . PRO A 1 116 ? -2.596 11.508 1.405 1 92.75 116 PRO A O 1
ATOM 914 N N . GLU A 1 117 ? -0.873 10.672 2.51 1 95.12 117 GLU A N 1
ATOM 915 C CA . GLU A 1 117 ? -1.072 9.328 1.981 1 95.12 117 GLU A CA 1
ATOM 916 C C . GLU A 1 117 ? -2.293 8.656 2.609 1 95.12 117 GLU A C 1
ATOM 918 O O . GLU A 1 117 ? -3.064 7.988 1.921 1 95.12 117 GLU A O 1
ATOM 923 N N . ARG A 1 118 ? -2.449 8.867 3.941 1 96.75 118 ARG A N 1
ATOM 924 C CA . ARG A 1 118 ? -3.609 8.297 4.621 1 96.75 118 ARG A CA 1
ATOM 925 C C . ARG A 1 118 ? -4.906 8.852 4.043 1 96.75 118 ARG A C 1
ATOM 927 O O . ARG A 1 118 ? -5.891 8.125 3.904 1 96.75 118 ARG A O 1
ATOM 934 N N . GLN A 1 119 ? -4.855 10.086 3.723 1 93.19 119 GLN A N 1
ATOM 935 C CA . GLN A 1 119 ? -6.051 10.727 3.182 1 93.19 119 GLN A CA 1
ATOM 936 C C . GLN A 1 119 ? -6.453 10.102 1.847 1 93.19 119 GLN A C 1
ATOM 938 O O . GLN A 1 119 ? -7.641 10 1.535 1 93.19 119 GLN A O 1
ATOM 943 N N . VAL A 1 120 ? -5.445 9.719 1.053 1 92.25 120 VAL A N 1
ATOM 944 C CA . VAL A 1 120 ? -5.727 9.023 -0.196 1 92.25 120 VAL A CA 1
ATOM 945 C C . VAL A 1 120 ? -6.516 7.746 0.091 1 92.25 120 VAL A C 1
ATOM 947 O O . VAL A 1 120 ? -7.57 7.516 -0.505 1 92.25 120 VAL A O 1
ATOM 950 N N . LEU A 1 121 ? -6.035 6.973 1.051 1 96.25 121 LEU A N 1
ATOM 951 C CA . LEU A 1 121 ? -6.691 5.715 1.395 1 96.25 121 LEU A CA 1
ATOM 952 C C . LEU A 1 121 ? -8.07 5.965 1.988 1 96.25 121 LEU A C 1
ATOM 954 O O . LEU A 1 121 ? -9.039 5.289 1.626 1 96.25 121 LEU A O 1
ATOM 958 N N . ASP A 1 122 ? -8.195 7.008 2.85 1 93.56 122 ASP A N 1
ATOM 959 C CA . ASP A 1 122 ? -9.469 7.293 3.512 1 93.56 122 ASP A CA 1
ATOM 960 C C . ASP A 1 122 ? -10.516 7.781 2.51 1 93.56 122 ASP A C 1
ATOM 962 O O . ASP A 1 122 ? -11.695 7.477 2.646 1 93.56 122 ASP A O 1
ATOM 966 N N . THR A 1 123 ? -10.008 8.562 1.534 1 89.06 123 THR A N 1
ATOM 967 C CA . THR A 1 123 ? -10.906 9 0.475 1 89.06 123 THR A CA 1
ATOM 968 C C . THR A 1 123 ? -11.469 7.805 -0.287 1 89.06 123 THR A C 1
ATOM 970 O O . THR A 1 123 ? -12.664 7.766 -0.599 1 89.06 123 THR A O 1
ATOM 973 N N . LEU A 1 124 ? -10.633 6.777 -0.555 1 89.38 124 LEU A N 1
ATOM 974 C CA . LEU A 1 124 ? -11.07 5.566 -1.244 1 89.38 124 LEU A CA 1
ATOM 975 C C . LEU A 1 124 ? -12.102 4.809 -0.413 1 89.38 124 LEU A C 1
ATOM 977 O O . LEU A 1 124 ? -13.086 4.297 -0.953 1 89.38 124 LEU A O 1
ATOM 981 N N . VAL A 1 125 ? -11.906 4.797 0.886 1 92.75 125 VAL A N 1
ATOM 982 C CA . VAL A 1 125 ? -12.812 4.105 1.794 1 92.75 125 VAL A CA 1
ATOM 983 C C . VAL A 1 125 ? -14.141 4.855 1.87 1 92.75 125 VAL A C 1
ATOM 985 O O . VAL A 1 125 ? -15.211 4.262 1.712 1 92.75 125 VAL A O 1
ATOM 988 N N . GLU A 1 126 ? -14.047 6.199 2.049 1 87.25 126 GLU A N 1
ATOM 989 C CA . GLU A 1 126 ? -15.234 7.035 2.188 1 87.25 126 GLU A CA 1
ATOM 990 C C . GLU A 1 126 ? -16.078 7.008 0.917 1 87.25 126 GLU A C 1
ATOM 992 O O . GLU A 1 126 ? -17.312 7.059 0.98 1 87.25 126 GLU A O 1
ATOM 997 N N . ALA A 1 127 ? -15.422 6.871 -0.266 1 82.75 127 ALA A N 1
ATOM 998 C CA . ALA A 1 127 ? -16.094 6.871 -1.562 1 82.75 127 ALA A CA 1
ATOM 999 C C . ALA A 1 127 ? -16.656 5.492 -1.883 1 82.75 127 ALA A C 1
ATOM 1001 O O . ALA A 1 127 ? -17.359 5.316 -2.887 1 82.75 127 ALA A O 1
ATOM 1002 N N . GLY A 1 128 ? -16.344 4.48 -1.058 1 85.19 128 GLY A N 1
ATOM 1003 C CA . GLY A 1 128 ? -16.859 3.139 -1.26 1 85.19 128 GLY A CA 1
ATOM 1004 C C . GLY A 1 128 ? -16.047 2.322 -2.242 1 85.19 128 GLY A C 1
ATOM 1005 O O . GLY A 1 128 ? -16.453 1.229 -2.641 1 85.19 128 GLY A O 1
ATOM 1006 N N . VAL A 1 129 ? -14.914 2.855 -2.643 1 83.75 129 VAL A N 1
ATOM 1007 C CA . VAL A 1 129 ? -14.031 2.148 -3.562 1 83.75 129 VAL A CA 1
ATOM 1008 C C . VAL A 1 129 ? -13.344 0.997 -2.836 1 83.75 129 VAL A C 1
ATOM 1010 O O . VAL A 1 129 ? -13.102 -0.059 -3.422 1 83.75 129 VAL A O 1
ATOM 1013 N N . ALA A 1 130 ? -13.023 1.175 -1.56 1 92 130 ALA A N 1
ATOM 1014 C CA . ALA A 1 130 ? -12.406 0.182 -0.683 1 92 130 ALA A CA 1
ATOM 1015 C C . ALA A 1 130 ? -13.156 0.078 0.642 1 92 130 ALA A C 1
ATOM 1017 O O . ALA A 1 130 ? -13.836 1.023 1.055 1 92 130 ALA A O 1
ATOM 1018 N N . ARG A 1 131 ? -13.055 -1.021 1.306 1 95.56 131 ARG A N 1
ATOM 1019 C CA . ARG A 1 131 ? -13.805 -1.271 2.533 1 95.56 131 ARG A CA 1
ATOM 1020 C C . ARG A 1 131 ? -13.016 -0.813 3.756 1 95.56 131 ARG A C 1
ATOM 1022 O O . ARG A 1 131 ? -13.586 -0.628 4.832 1 95.56 131 ARG A O 1
ATOM 1029 N N . SER A 1 132 ? -11.711 -0.75 3.67 1 97.38 132 SER A N 1
ATOM 1030 C CA . SER A 1 132 ? -10.789 -0.404 4.746 1 97.38 132 SER A CA 1
ATOM 1031 C C . SER A 1 132 ? -9.492 0.18 4.191 1 97.38 132 SER A C 1
ATOM 1033 O O . SER A 1 132 ? -9.25 0.141 2.984 1 97.38 132 SER A O 1
ATOM 1035 N N . ARG A 1 133 ? -8.672 0.655 5.051 1 97.31 133 ARG A N 1
ATOM 1036 C CA . ARG A 1 133 ? -7.359 1.13 4.621 1 97.31 133 ARG A CA 1
ATOM 1037 C C . ARG A 1 133 ? -6.527 -0.01 4.039 1 97.31 133 ARG A C 1
ATOM 1039 O O . ARG A 1 133 ? -5.777 0.19 3.084 1 97.31 133 ARG A O 1
ATOM 1046 N N . SER A 1 134 ? -6.656 -1.145 4.59 1 97.31 134 SER A N 1
ATOM 1047 C CA . SER A 1 134 ? -5.961 -2.328 4.098 1 97.31 134 SER A CA 1
ATOM 1048 C C . SER A 1 134 ? -6.379 -2.664 2.668 1 97.31 134 SER A C 1
ATOM 1050 O O . SER A 1 134 ? -5.531 -2.873 1.799 1 97.31 134 SER A O 1
ATOM 1052 N N . ASP A 1 135 ? -7.691 -2.656 2.484 1 96.25 135 ASP A N 1
ATOM 1053 C CA . ASP A 1 135 ? -8.25 -2.912 1.159 1 96.25 135 ASP A CA 1
ATOM 1054 C C . ASP A 1 135 ? -7.828 -1.827 0.169 1 96.25 135 ASP A C 1
ATOM 1056 O O . ASP A 1 135 ? -7.484 -2.125 -0.976 1 96.25 135 ASP A O 1
ATOM 1060 N N . ALA A 1 136 ? -7.816 -0.557 0.599 1 96.12 136 ALA A N 1
ATOM 1061 C CA . ALA A 1 136 ? -7.406 0.577 -0.228 1 96.12 136 ALA A CA 1
ATOM 1062 C C . ALA A 1 136 ? -5.945 0.45 -0.65 1 96.12 136 ALA A C 1
ATOM 1064 O O . ALA A 1 136 ? -5.59 0.788 -1.781 1 96.12 136 ALA A O 1
ATOM 1065 N N . LEU A 1 137 ? -5.125 -0.009 0.233 1 97.5 137 LEU A N 1
ATOM 1066 C CA . LEU A 1 137 ? -3.711 -0.219 -0.062 1 97.5 137 LEU A CA 1
ATOM 1067 C C . LEU A 1 137 ? -3.535 -1.241 -1.181 1 97.5 137 LEU A C 1
ATOM 1069 O O . LEU A 1 137 ? -2.775 -1.012 -2.123 1 97.5 137 LEU A O 1
ATOM 1073 N N . ALA A 1 138 ? -4.219 -2.338 -1.091 1 96.69 138 ALA A N 1
ATOM 1074 C CA . ALA A 1 138 ? -4.164 -3.365 -2.127 1 96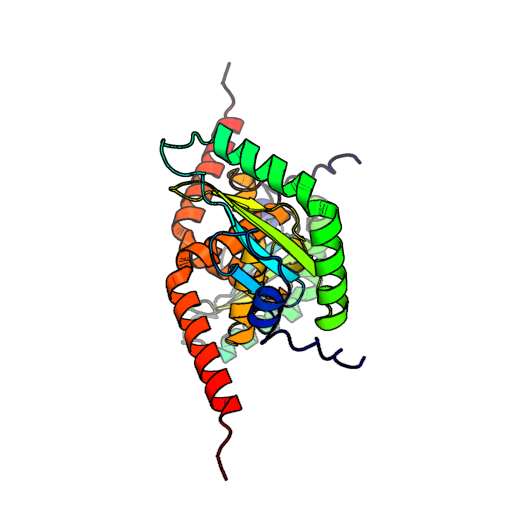.69 138 ALA A CA 1
ATOM 1075 C C . ALA A 1 138 ? -4.66 -2.822 -3.465 1 96.69 138 ALA A C 1
ATOM 1077 O O . ALA A 1 138 ? -4.062 -3.092 -4.508 1 96.69 138 ALA A O 1
ATOM 1078 N N . TRP A 1 139 ? -5.746 -2.066 -3.361 1 93.38 139 TRP A N 1
ATOM 1079 C CA . TRP A 1 139 ? -6.312 -1.436 -4.547 1 93.38 139 TRP A CA 1
ATOM 1080 C C . TRP A 1 139 ? -5.301 -0.506 -5.207 1 93.38 139 TRP A C 1
ATOM 1082 O O . TRP A 1 139 ? -5.156 -0.506 -6.434 1 93.38 139 TRP A O 1
ATOM 1092 N N . ALA A 1 140 ? -4.625 0.271 -4.43 1 93.25 140 ALA A N 1
ATOM 1093 C CA . ALA A 1 140 ? -3.607 1.179 -4.949 1 93.25 140 ALA A CA 1
ATOM 1094 C C . ALA A 1 140 ? -2.518 0.411 -5.695 1 93.25 140 ALA A C 1
ATOM 1096 O O . ALA A 1 140 ? -2.09 0.82 -6.777 1 93.25 140 ALA A O 1
ATOM 1097 N N . VAL A 1 141 ? -2.057 -0.68 -5.156 1 94.75 141 VAL 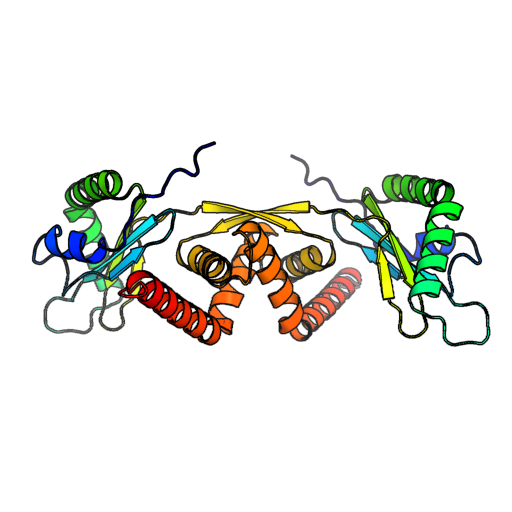A N 1
ATOM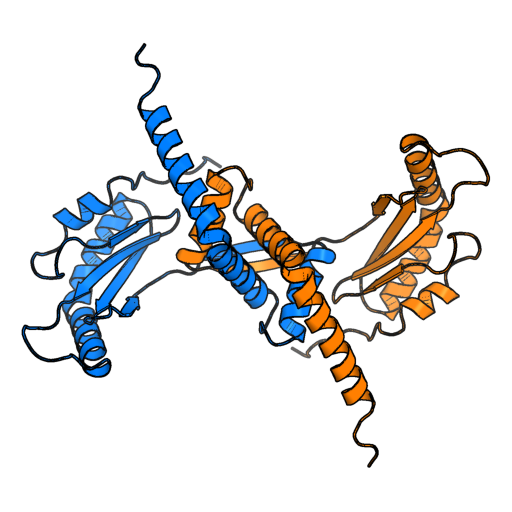 1098 C CA . VAL A 1 141 ? -1.019 -1.494 -5.781 1 94.75 141 VAL A CA 1
ATOM 1099 C C . VAL A 1 141 ? -1.521 -2.039 -7.113 1 94.75 141 VAL A C 1
ATOM 1101 O O . VAL A 1 141 ? -0.802 -2.004 -8.117 1 94.75 141 VAL A O 1
ATOM 1104 N N . ARG A 1 142 ? -2.76 -2.51 -7.133 1 91.94 142 ARG A N 1
ATOM 1105 C CA . ARG A 1 142 ? -3.346 -3.031 -8.367 1 91.94 142 ARG A CA 1
ATOM 1106 C C . ARG A 1 142 ? -3.432 -1.945 -9.43 1 91.94 142 ARG A C 1
ATOM 1108 O O . ARG A 1 142 ? -3.115 -2.188 -10.602 1 91.94 142 ARG A O 1
ATOM 1115 N N . LEU A 1 143 ? -3.85 -0.798 -8.969 1 88.5 143 LEU A N 1
ATOM 1116 C CA . LEU A 1 143 ? -3.986 0.317 -9.906 1 88.5 143 LEU A CA 1
ATOM 1117 C C . LEU A 1 143 ? -2.635 0.688 -10.508 1 88.5 143 LEU A C 1
ATOM 1119 O O . LEU A 1 143 ? -2.539 0.953 -11.711 1 88.5 143 LEU A O 1
ATOM 1123 N N . VAL A 1 144 ? -1.595 0.7 -9.695 1 87.75 144 VAL A N 1
ATOM 1124 C CA . VAL A 1 144 ? -0.248 0.985 -10.172 1 87.75 144 VAL A CA 1
ATOM 1125 C C . VAL A 1 144 ? 0.176 -0.079 -11.188 1 87.75 144 VAL A C 1
ATOM 1127 O O . VAL A 1 144 ? 0.74 0.242 -12.234 1 87.75 144 VAL A O 1
ATOM 1130 N N . GLY A 1 145 ? -0.065 -1.32 -10.891 1 86.62 145 GLY A N 1
ATOM 1131 C CA . GLY A 1 145 ? 0.243 -2.412 -11.797 1 86.62 145 GLY A CA 1
ATOM 1132 C C . GLY A 1 145 ? -0.454 -2.285 -13.141 1 86.62 145 GLY A C 1
ATOM 1133 O O . GLY A 1 145 ? 0.152 -2.525 -14.188 1 86.62 145 GLY A O 1
ATOM 1134 N N . GLU A 1 146 ? -1.714 -1.872 -13.125 1 81.31 146 GLU A N 1
ATOM 1135 C CA . GLU A 1 146 ? -2.51 -1.745 -14.344 1 81.31 146 GLU A CA 1
ATOM 1136 C C . GLU A 1 146 ? -2.072 -0.537 -15.164 1 81.31 146 GLU A C 1
ATOM 1138 O O . GLU A 1 146 ? -2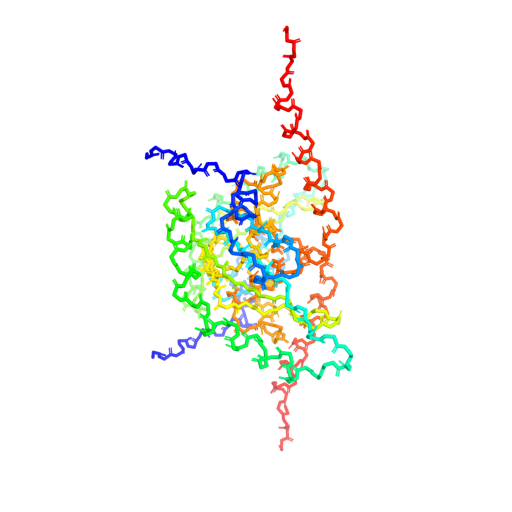.031 -0.6 -16.391 1 81.31 146 GLU A O 1
ATOM 1143 N N . HIS A 1 147 ? -1.86 0.58 -14.578 1 71.56 147 HIS A N 1
ATOM 1144 C CA . HIS A 1 147 ? -1.644 1.832 -15.297 1 71.56 147 HIS A CA 1
ATOM 1145 C C . HIS A 1 147 ? -0.167 2.029 -15.625 1 71.56 147 HIS A C 1
ATOM 1147 O O . HIS A 1 147 ? 0.176 2.824 -16.5 1 71.56 147 HIS A O 1
ATOM 1153 N N . THR A 1 148 ? 0.61 1.277 -14.953 1 70.19 148 THR A N 1
ATOM 1154 C CA . THR A 1 148 ? 2.033 1.444 -15.227 1 70.19 148 THR A CA 1
ATOM 1155 C C . THR A 1 148 ? 2.607 0.189 -15.875 1 70.19 148 THR A C 1
ATOM 1157 O O . THR A 1 148 ? 3.824 -0.005 -15.891 1 70.19 148 THR A O 1
ATOM 1160 N N . GLU A 1 149 ? 1.642 -0.562 -16.344 1 69 149 GLU A N 1
ATOM 1161 C CA . GLU A 1 149 ? 2.045 -1.857 -16.891 1 69 149 GLU A CA 1
ATOM 1162 C C . GLU A 1 149 ? 3.135 -1.699 -17.938 1 69 149 GLU A C 1
ATOM 1164 O O . GLU A 1 149 ? 4.141 -2.41 -17.906 1 69 149 GLU A O 1
ATOM 1169 N N . GLU A 1 150 ? 2.748 -0.741 -18.766 1 65.38 150 GLU A N 1
ATOM 1170 C CA . GLU A 1 150 ? 3.74 -0.547 -19.812 1 65.38 150 GLU A CA 1
ATOM 1171 C C . GLU A 1 150 ? 5.082 -0.107 -19.234 1 65.38 150 GLU A C 1
ATOM 1173 O O . GLU A 1 150 ? 6.129 -0.627 -19.625 1 65.38 150 GLU A O 1
ATOM 1178 N N . TRP A 1 151 ? 4.996 0.858 -18.391 1 67.31 151 TRP A N 1
ATOM 1179 C CA . TRP A 1 151 ? 6.215 1.351 -17.75 1 67.31 151 TRP A CA 1
ATOM 1180 C C . TRP A 1 151 ? 6.879 0.254 -16.922 1 67.31 151 TRP A C 1
ATOM 1182 O O . TRP A 1 151 ? 8.094 0.065 -17 1 67.31 151 TRP A O 1
ATOM 1192 N N . LEU A 1 152 ? 6.164 -0.537 -16.219 1 71.06 152 LEU A N 1
ATOM 1193 C CA . LEU A 1 152 ? 6.676 -1.627 -15.398 1 71.06 152 LEU A CA 1
ATOM 1194 C C . LEU A 1 152 ? 7.289 -2.721 -16.266 1 71.06 152 LEU A C 1
ATOM 1196 O O . LEU A 1 152 ? 8.289 -3.332 -15.891 1 71.06 152 LEU A O 1
ATOM 1200 N N . ASP A 1 153 ? 6.602 -2.898 -17.375 1 66.62 153 ASP A N 1
ATOM 1201 C CA . ASP A 1 153 ? 7.152 -3.879 -18.312 1 66.62 153 ASP A CA 1
ATOM 1202 C C . ASP A 1 153 ? 8.523 -3.447 -18.812 1 66.62 153 ASP A C 1
ATOM 1204 O O . ASP A 1 153 ? 9.445 -4.262 -18.891 1 66.62 153 ASP A O 1
ATOM 1208 N N . LYS A 1 154 ? 8.602 -2.129 -19.109 1 62.28 154 LYS A N 1
ATOM 1209 C CA . LYS A 1 154 ? 9.883 -1.59 -19.547 1 62.28 154 LYS A CA 1
ATOM 1210 C C . LYS A 1 154 ? 10.945 -1.693 -18.453 1 62.28 154 LYS A C 1
ATOM 1212 O O . LYS A 1 154 ? 12.094 -2.029 -18.734 1 62.28 154 LYS A O 1
ATOM 1217 N N . LEU A 1 155 ? 10.586 -1.471 -17.328 1 64.44 155 LEU A N 1
ATOM 1218 C CA . LEU A 1 155 ? 11.508 -1.564 -16.203 1 64.44 155 LEU A CA 1
ATOM 1219 C C . LEU A 1 155 ? 11.977 -3.002 -16 1 64.44 155 LEU A C 1
ATOM 1221 O O . LEU A 1 155 ? 13.172 -3.252 -15.82 1 64.44 155 LEU A O 1
ATOM 1225 N N . ARG A 1 156 ? 11.016 -3.984 -16.094 1 66.31 156 ARG A N 1
ATOM 1226 C CA . ARG A 1 156 ? 11.328 -5.402 -15.945 1 66.31 156 ARG A CA 1
ATOM 1227 C C . ARG A 1 156 ? 12.297 -5.859 -17.031 1 66.31 156 ARG A C 1
ATOM 1229 O O . ARG A 1 156 ? 13.258 -6.578 -16.75 1 66.31 156 ARG A O 1
ATOM 1236 N N . ALA A 1 157 ? 11.953 -5.469 -18.188 1 65.06 157 ALA A N 1
ATOM 1237 C CA . ALA A 1 157 ? 12.82 -5.812 -19.312 1 65.06 157 ALA A CA 1
ATOM 1238 C C . ALA A 1 157 ? 14.227 -5.254 -19.125 1 65.06 157 ALA A C 1
ATOM 1240 O O . ALA A 1 157 ? 15.219 -5.949 -19.359 1 65.06 157 ALA A O 1
ATOM 1241 N N . ALA A 1 158 ? 14.328 -4 -18.703 1 61.03 158 ALA A N 1
ATOM 1242 C CA . ALA A 1 158 ? 15.609 -3.342 -18.469 1 61.03 158 ALA A CA 1
ATOM 1243 C C . ALA A 1 158 ? 16.391 -4.062 -17.375 1 61.03 158 ALA A C 1
ATOM 1245 O O . ALA A 1 158 ? 17.609 -4.262 -17.516 1 61.03 158 ALA A O 1
ATOM 1246 N N . MET A 1 159 ? 15.688 -4.434 -16.422 1 68.88 159 MET A N 1
ATOM 1247 C CA . MET A 1 159 ? 16.359 -5.113 -15.312 1 68.88 159 MET A CA 1
ATOM 1248 C C . MET A 1 159 ? 16.859 -6.484 -15.742 1 68.88 159 MET A C 1
ATOM 1250 O O . MET A 1 159 ? 17.906 -6.934 -15.281 1 68.88 159 MET A O 1
ATOM 1254 N N . THR A 1 160 ? 16.062 -7.156 -16.484 1 68.12 160 THR A N 1
ATOM 1255 C CA . THR A 1 160 ? 16.5 -8.422 -17.062 1 68.12 160 THR A CA 1
ATOM 1256 C C . THR A 1 160 ? 17.781 -8.219 -17.875 1 68.12 160 THR A C 1
ATOM 1258 O O . THR A 1 160 ? 18.719 -9.016 -17.766 1 68.12 160 THR A O 1
ATOM 1261 N N . GLU A 1 161 ? 17.844 -7.188 -18.672 1 61.81 161 GLU A N 1
ATOM 1262 C CA . GLU A 1 161 ? 19.031 -6.863 -19.438 1 61.81 161 GLU A CA 1
ATOM 1263 C C . GLU A 1 161 ? 20.234 -6.582 -18.531 1 61.81 161 GLU A C 1
ATOM 1265 O O . GLU A 1 161 ? 21.344 -7.035 -18.797 1 61.81 161 GLU A O 1
ATOM 1270 N N . VAL A 1 162 ? 20 -5.855 -17.594 1 61.47 162 VAL A N 1
ATOM 1271 C CA . VAL A 1 162 ? 21.047 -5.547 -16.641 1 61.47 162 VAL A CA 1
ATOM 1272 C C . VAL A 1 162 ? 21.594 -6.84 -16.031 1 61.47 162 VAL A C 1
ATOM 1274 O O . VAL A 1 162 ? 22.812 -7.02 -15.914 1 61.47 162 VAL A O 1
ATOM 1277 N N . ARG A 1 163 ? 20.688 -7.66 -15.609 1 64.25 163 ARG A N 1
ATOM 1278 C CA . ARG A 1 163 ? 21.094 -8.938 -15.031 1 64.25 163 ARG A CA 1
ATOM 1279 C C . ARG A 1 163 ? 21.891 -9.766 -16.031 1 64.25 163 ARG A C 1
ATOM 1281 O O . ARG A 1 163 ? 22.906 -10.375 -15.672 1 64.25 163 ARG A O 1
ATOM 1288 N N . ASP A 1 164 ? 21.375 -9.727 -17.219 1 66.06 164 ASP A N 1
ATOM 1289 C CA . ASP A 1 164 ? 22.094 -10.438 -18.281 1 66.06 164 ASP A CA 1
ATOM 1290 C C . ASP A 1 164 ? 23.484 -9.867 -18.469 1 66.06 164 ASP A C 1
ATOM 1292 O O . ASP A 1 164 ? 24.453 -10.617 -18.641 1 66.06 164 ASP A O 1
ATOM 1296 N N . LEU A 1 165 ? 23.656 -8.625 -18.406 1 61.53 165 LEU A N 1
ATOM 1297 C CA . LEU A 1 165 ? 24.953 -7.961 -18.562 1 61.53 165 LEU A CA 1
ATOM 1298 C C . LEU A 1 165 ? 25.859 -8.25 -17.375 1 61.53 165 LEU A C 1
ATOM 1300 O O . LEU A 1 165 ? 27.078 -8.445 -17.562 1 61.53 165 LEU A O 1
ATOM 1304 N N . ARG A 1 166 ? 25.266 -8.172 -16.312 1 59.56 166 ARG A N 1
ATOM 1305 C CA . ARG A 1 166 ? 26.031 -8.484 -15.109 1 59.56 166 ARG A CA 1
ATOM 1306 C C . ARG A 1 166 ? 26.547 -9.922 -15.148 1 59.56 166 ARG A C 1
ATOM 1308 O O . ARG A 1 166 ? 27.656 -10.203 -14.695 1 59.56 166 ARG A O 1
ATOM 1315 N N . THR A 1 167 ? 25.688 -10.711 -15.633 1 61.59 167 THR A N 1
ATOM 1316 C CA . THR A 1 167 ? 26.078 -12.109 -15.781 1 61.59 167 THR A CA 1
ATOM 1317 C C . THR A 1 167 ? 27.141 -12.273 -16.859 1 61.59 167 THR A C 1
ATOM 1319 O O . THR A 1 167 ? 28.016 -13.125 -16.75 1 61.59 167 THR A O 1
ATOM 1322 N N . GLN A 1 168 ? 27.047 -11.5 -17.875 1 60.72 168 GLN A N 1
ATOM 1323 C CA . GLN A 1 168 ? 28.047 -11.539 -18.938 1 60.72 168 GLN A CA 1
ATOM 1324 C C . GLN A 1 168 ? 29.375 -10.953 -18.453 1 60.72 168 GLN A C 1
ATOM 1326 O O . GLN A 1 168 ? 30.438 -11.328 -18.953 1 60.72 168 GLN A O 1
ATOM 1331 N N . GLY A 1 169 ? 29.5 -10.586 -17.281 1 52.34 169 GLY A N 1
ATOM 1332 C CA . GLY A 1 169 ? 30.719 -10.023 -16.734 1 52.34 169 GLY A CA 1
ATOM 1333 C C . GLY A 1 169 ? 31.672 -9.492 -17.797 1 52.34 169 GLY A C 1
ATOM 1334 O O . GLY A 1 169 ? 31.453 -9.703 -18.984 1 52.34 169 GLY A O 1
ATOM 1335 N N . PRO A 1 170 ? 32.5 -8.258 -17.359 1 50.91 170 PRO A N 1
ATOM 1336 C CA . PRO A 1 170 ? 33.531 -8.031 -18.359 1 50.91 170 PRO A CA 1
ATOM 1337 C C . PRO A 1 170 ? 34.312 -9.297 -18.688 1 50.91 170 PRO A C 1
ATOM 1339 O O . PRO A 1 170 ? 34.531 -10.133 -17.812 1 50.91 170 PRO A O 1
ATOM 1342 N N . ARG A 1 171 ? 34.125 -9.992 -19.766 1 45.78 171 ARG A N 1
ATOM 1343 C CA . ARG A 1 171 ? 35.188 -10.891 -20.219 1 45.78 171 ARG A CA 1
ATOM 1344 C C . ARG A 1 171 ? 36.562 -10.203 -20.172 1 45.78 171 ARG A C 1
ATOM 1346 O O . ARG A 1 171 ? 36.781 -9.203 -20.859 1 45.78 171 ARG A O 1
ATOM 1353 N N . LEU A 1 172 ? 37 -10.039 -18.859 1 39.28 172 LEU A N 1
ATOM 1354 C CA . LEU A 1 172 ? 38.469 -9.828 -18.953 1 39.28 172 LEU A CA 1
ATOM 1355 C C . LEU A 1 172 ? 39.125 -11.016 -19.625 1 39.28 172 LEU A C 1
ATOM 1357 O O . LEU A 1 172 ? 38.688 -12.156 -19.484 1 39.28 172 LEU A O 1
ATOM 1361 N N . MET B 1 1 ? -16.422 -5.191 20.531 1 26.5 1 MET B N 1
ATOM 1362 C CA . MET B 1 1 ? -15.633 -4.035 20.953 1 26.5 1 MET B CA 1
ATOM 1363 C C . MET B 1 1 ? -16.25 -2.742 20.422 1 26.5 1 MET B C 1
ATOM 1365 O O . MET B 1 1 ? -16.641 -2.674 19.266 1 26.5 1 MET B O 1
ATOM 1369 N N . ALA B 1 2 ? -16.891 -1.863 21.172 1 35.62 2 ALA B N 1
ATOM 1370 C CA . ALA B 1 2 ? -17.672 -0.682 20.828 1 35.62 2 ALA B CA 1
ATOM 1371 C C . ALA B 1 2 ? -17.016 0.121 19.719 1 35.62 2 ALA B C 1
ATOM 1373 O O . ALA B 1 2 ? -15.789 0.285 19.703 1 35.62 2 ALA B O 1
ATOM 1374 N N . ARG B 1 3 ? -17.359 0.204 18.594 1 41.22 3 ARG B N 1
ATOM 1375 C CA . ARG B 1 3 ? -16.844 1.1 17.562 1 41.22 3 ARG B CA 1
ATOM 1376 C C . ARG B 1 3 ? -16.484 2.459 18.141 1 41.22 3 ARG B C 1
ATOM 1378 O O . ARG B 1 3 ? -17.359 3.229 18.547 1 41.22 3 ARG B O 1
ATOM 1385 N N . ASP B 1 4 ? -15.5 2.67 18.953 1 47 4 ASP B N 1
ATOM 1386 C CA . ASP B 1 4 ? -15.062 3.889 19.625 1 47 4 ASP B CA 1
ATOM 1387 C C . ASP B 1 4 ? -15.328 5.121 18.766 1 47 4 ASP B C 1
ATOM 1389 O O . ASP B 1 4 ? -14.867 5.199 17.625 1 47 4 ASP B O 1
ATOM 1393 N N . GLN B 1 5 ? -16.547 5.676 18.844 1 60.91 5 GLN B N 1
ATOM 1394 C CA . GLN B 1 5 ? -17.078 6.871 18.188 1 60.91 5 GLN B CA 1
ATOM 1395 C C . GLN B 1 5 ? -16.047 7.996 18.188 1 60.91 5 GLN B C 1
ATOM 1397 O O . GLN B 1 5 ? -15.641 8.477 19.25 1 60.91 5 GLN B O 1
ATOM 1402 N N . GLN B 1 6 ? -15.109 7.914 17.156 1 77.38 6 GLN B N 1
ATOM 1403 C CA . GLN B 1 6 ? -14.133 8.992 17.047 1 77.38 6 GLN B CA 1
ATOM 1404 C C . GLN B 1 6 ? -14.805 10.359 17.141 1 77.38 6 GLN B C 1
ATOM 1406 O O . GLN B 1 6 ? -15.859 10.578 16.547 1 77.38 6 GLN B O 1
ATOM 1411 N N . ALA B 1 7 ? -14.328 11.227 18.125 1 87.12 7 ALA B N 1
ATOM 1412 C CA . ALA B 1 7 ? -14.844 12.57 18.359 1 87.12 7 ALA B CA 1
ATOM 1413 C C . ALA B 1 7 ? -14.953 13.359 17.062 1 87.12 7 ALA B C 1
ATOM 1415 O O . ALA B 1 7 ? -14.078 13.258 16.188 1 87.12 7 ALA B O 1
ATOM 1416 N N . ASP B 1 8 ? -16.078 14.016 16.953 1 92.25 8 ASP B N 1
ATOM 1417 C CA . ASP B 1 8 ? -16.312 14.852 15.781 1 92.25 8 ASP B CA 1
ATOM 1418 C C . ASP B 1 8 ? -15.328 16.016 15.734 1 92.25 8 ASP B C 1
ATOM 1420 O O . ASP B 1 8 ? -15.117 16.703 16.75 1 92.25 8 ASP B O 1
ATOM 1424 N N . ALA B 1 9 ? -14.641 16.188 14.609 1 94.69 9 ALA B N 1
ATOM 1425 C CA . ALA B 1 9 ? -13.664 17.266 14.469 1 94.69 9 ALA B CA 1
ATOM 1426 C C . ALA B 1 9 ? -14.047 18.203 13.336 1 94.69 9 ALA B C 1
ATOM 1428 O O . ALA B 1 9 ? -13.188 18.891 12.766 1 94.69 9 ALA B O 1
ATOM 1429 N N . SER B 1 10 ? -15.328 18.297 13.016 1 92.19 10 SER B N 1
ATOM 1430 C CA . SER B 1 10 ? -15.789 19.125 11.914 1 92.19 10 SER B CA 1
ATOM 1431 C C . SER B 1 10 ? -15.617 20.609 12.227 1 92.19 10 SER B C 1
ATOM 1433 O O . SER B 1 10 ? -15.547 21.438 11.312 1 92.19 10 SER B O 1
ATOM 1435 N N . ASP B 1 11 ? -15.531 20.906 13.5 1 95.44 11 ASP B N 1
ATOM 1436 C CA . ASP B 1 11 ? -15.422 22.312 13.883 1 95.44 11 ASP B CA 1
ATOM 1437 C C . ASP B 1 11 ? -13.984 22.656 14.273 1 95.44 11 ASP B C 1
ATOM 1439 O O . ASP B 1 11 ? -13.727 23.719 14.844 1 95.44 11 ASP B O 1
ATOM 1443 N N . ALA B 1 12 ? -13.031 21.812 13.977 1 97.75 12 ALA B N 1
ATOM 1444 C CA . ALA B 1 12 ? -11.648 21.984 14.414 1 97.75 12 ALA B CA 1
ATOM 1445 C C . ALA B 1 12 ? -11.055 23.266 13.852 1 97.75 12 ALA B C 1
ATOM 1447 O O . ALA B 1 12 ? -10.391 24.031 14.562 1 97.75 12 ALA B O 1
ATOM 1448 N N . ALA B 1 13 ? -11.305 23.531 12.617 1 96.69 13 ALA B N 1
ATOM 1449 C CA . ALA B 1 13 ? -10.742 24.719 11.992 1 96.69 13 ALA B CA 1
ATOM 1450 C C . ALA B 1 13 ? -11.195 25.984 12.719 1 96.69 13 ALA B C 1
ATOM 1452 O O . ALA B 1 13 ? -10.383 26.859 13.008 1 96.69 13 ALA B O 1
ATOM 1453 N N . GLU B 1 14 ? -12.438 26.031 13 1 96.31 14 GLU B N 1
ATOM 1454 C CA . GLU B 1 14 ? -12.992 27.188 13.703 1 96.31 14 GLU B CA 1
ATOM 1455 C C . GLU B 1 14 ? -12.445 27.281 15.125 1 96.31 14 GLU B C 1
ATOM 1457 O O . GLU B 1 14 ? -12.156 28.375 15.617 1 96.31 14 GLU B O 1
ATOM 1462 N N . TRP B 1 15 ? -12.367 26.172 15.742 1 97.88 15 TRP B N 1
ATOM 1463 C CA . TRP B 1 15 ? -11.836 26.156 17.094 1 97.88 15 TRP B CA 1
ATOM 1464 C C . TRP B 1 15 ? -10.414 26.703 17.141 1 97.88 15 TRP B C 1
ATOM 1466 O O . TRP B 1 15 ? -10.102 27.562 17.969 1 97.88 15 TRP B O 1
ATOM 1476 N N . PHE B 1 16 ? -9.57 26.266 16.219 1 97.81 16 PHE B N 1
ATOM 1477 C CA . PHE B 1 16 ? -8.195 26.75 16.188 1 97.81 16 PHE B CA 1
ATOM 1478 C C . PHE B 1 16 ? -8.141 28.234 15.844 1 97.81 16 PHE B C 1
ATOM 1480 O O . PHE B 1 16 ? -7.324 28.969 16.391 1 97.81 16 PHE B O 1
ATOM 1487 N N . ALA B 1 17 ? -8.961 28.672 14.914 1 95.31 17 ALA B N 1
ATOM 1488 C CA . ALA B 1 17 ? -9 30.078 14.547 1 95.31 17 ALA B CA 1
ATOM 1489 C C . ALA B 1 17 ? -9.281 30.953 15.758 1 95.31 17 ALA B C 1
ATOM 1491 O O . ALA B 1 17 ? -8.742 32.062 15.875 1 95.31 17 ALA B O 1
ATOM 1492 N N . GLY B 1 18 ? -10.133 30.422 16.641 1 95.31 18 GLY B N 1
ATOM 1493 C CA . GLY B 1 18 ? -10.477 31.188 17.844 1 95.31 18 GLY B CA 1
ATOM 1494 C C . GLY B 1 18 ? -9.469 31.016 18.953 1 95.31 18 GLY B C 1
ATOM 1495 O O . GLY B 1 18 ? -9.32 31.906 19.797 1 95.31 18 GLY B O 1
ATOM 1496 N N . ARG B 1 19 ? -8.773 29.938 19 1 97 19 ARG B N 1
ATOM 1497 C CA . ARG B 1 19 ? -7.922 29.594 20.141 1 97 19 ARG B CA 1
ATOM 1498 C C . ARG B 1 19 ? -6.508 30.125 19.938 1 97 19 ARG B C 1
ATOM 1500 O O . ARG B 1 19 ? -5.824 30.453 20.906 1 97 19 ARG B O 1
ATOM 1507 N N . LEU B 1 20 ? -6.086 30.219 18.688 1 96.75 20 LEU B N 1
ATOM 1508 C CA . LEU B 1 20 ? -4.711 30.625 18.391 1 96.75 20 LEU B CA 1
ATOM 1509 C C . LEU B 1 20 ? -4.504 32.094 18.688 1 96.75 20 LEU B C 1
ATOM 1511 O O . LEU B 1 20 ? -5.398 32.906 18.453 1 96.75 20 LEU B O 1
ATOM 1515 N N . PRO B 1 21 ? -3.309 32.469 19.234 1 94.44 21 PRO B N 1
ATOM 1516 C CA . PRO B 1 21 ? -2.988 33.875 19.453 1 94.44 21 PRO B CA 1
ATOM 1517 C C . PRO B 1 21 ? -3.029 34.688 18.156 1 94.44 21 PRO B C 1
ATOM 1519 O O . PRO B 1 21 ? -2.65 34.188 17.094 1 94.44 21 PRO B O 1
ATOM 1522 N N . ASP B 1 22 ? -3.328 35.938 18.406 1 89.5 22 ASP B N 1
ATOM 1523 C CA . ASP B 1 22 ? -3.26 36.875 17.266 1 89.5 22 ASP B CA 1
ATOM 1524 C C . ASP B 1 22 ? -1.812 37.125 16.844 1 89.5 22 ASP B C 1
ATOM 1526 O O . ASP B 1 22 ? -0.912 37.125 17.688 1 89.5 22 ASP B O 1
ATOM 1530 N N . GLY B 1 23 ? -1.511 37.188 15.609 1 88.44 23 GLY B N 1
ATOM 1531 C CA . GLY B 1 23 ? -0.201 37.625 15.141 1 88.44 23 GLY B CA 1
ATOM 1532 C C . GLY B 1 23 ? 0.713 36.469 14.781 1 88.44 23 GLY B C 1
ATOM 1533 O O . GLY B 1 23 ? 1.801 36.688 14.242 1 88.44 23 GLY B O 1
ATOM 1534 N N . TRP B 1 24 ? 0.286 35.219 15.336 1 93.81 24 TRP B N 1
ATOM 1535 C CA . TRP B 1 24 ? 1.128 34.062 15 1 93.81 24 TRP B CA 1
ATOM 1536 C C . TRP B 1 24 ? 1.248 33.906 13.492 1 93.81 24 TRP B C 1
ATOM 1538 O O . TRP B 1 24 ? 2.346 33.719 12.969 1 93.81 24 TRP B O 1
ATOM 1548 N N . PHE B 1 25 ? 0.244 34 12.828 1 94.38 25 PHE B N 1
ATOM 1549 C CA . PHE B 1 25 ? 0.188 33.688 11.406 1 94.38 25 PHE B CA 1
ATOM 1550 C C . PHE B 1 25 ? -0.466 34.812 10.633 1 94.38 25 PHE B C 1
ATOM 1552 O O . PHE B 1 25 ? -1.184 35.625 11.211 1 94.38 25 PHE B O 1
ATOM 1559 N N . SER B 1 26 ? -0.087 34.844 9.305 1 90.38 26 SER B N 1
ATOM 1560 C CA . SER B 1 26 ? -0.783 35.75 8.398 1 90.38 26 SER B CA 1
ATOM 1561 C C . SER B 1 26 ? -2.127 35.188 7.965 1 90.38 26 SER B C 1
ATOM 1563 O O . SER B 1 26 ? -2.191 34.344 7.051 1 90.38 26 SER B O 1
ATOM 1565 N N . GLY B 1 27 ? -3.209 35.469 8.734 1 89.06 27 GLY B N 1
ATOM 1566 C CA . GLY B 1 27 ? -4.531 34.938 8.438 1 89.06 27 GLY B CA 1
ATOM 1567 C C . GLY B 1 27 ? -4.852 33.656 9.188 1 89.06 27 GLY B C 1
ATOM 1568 O O . GLY B 1 27 ? -4.094 33.25 10.07 1 89.06 27 GLY B O 1
ATOM 1569 N N . ALA B 1 28 ? -5.957 33 8.836 1 93.19 28 ALA B N 1
ATOM 1570 C CA . ALA B 1 28 ? -6.383 31.766 9.484 1 93.19 28 ALA B CA 1
ATOM 1571 C C . ALA B 1 28 ? -5.496 30.609 9.062 1 93.19 28 ALA B C 1
ATOM 1573 O O . ALA B 1 28 ? -5.102 30.5 7.902 1 93.19 28 ALA B O 1
ATOM 1574 N N . PRO B 1 29 ? -5.188 29.75 9.969 1 96.69 29 PRO B N 1
ATOM 1575 C CA . PRO B 1 29 ? -4.371 28.594 9.609 1 96.69 29 PRO B CA 1
ATOM 1576 C C . PRO B 1 29 ? -5.133 27.562 8.766 1 96.69 29 PRO B C 1
ATOM 1578 O O . PRO B 1 29 ? -6.367 27.516 8.82 1 96.69 29 PRO B O 1
ATOM 1581 N N . GLU B 1 30 ? -4.414 26.844 8 1 96.75 30 GLU B N 1
ATOM 1582 C CA . GLU B 1 30 ? -4.957 25.656 7.375 1 96.75 30 GLU B CA 1
ATOM 1583 C C . GLU B 1 30 ? -5.027 24.484 8.367 1 96.75 30 GLU B C 1
ATOM 1585 O O . GLU B 1 30 ? -4.039 24.172 9.031 1 96.75 30 GLU B O 1
ATOM 1590 N N . VAL B 1 31 ? -6.223 23.922 8.539 1 98.06 31 VAL B N 1
ATOM 1591 C CA . VAL B 1 31 ? -6.414 22.812 9.461 1 98.06 31 VAL B CA 1
ATOM 1592 C C . VAL B 1 31 ? -6.844 21.562 8.68 1 98.06 31 VAL B C 1
ATOM 1594 O O . VAL B 1 31 ? -7.91 21.562 8.062 1 98.06 31 VAL B O 1
ATOM 1597 N N . ILE B 1 32 ? -5.984 20.547 8.695 1 96.88 32 ILE B N 1
ATOM 1598 C CA . ILE B 1 32 ? -6.23 19.297 7.984 1 96.88 32 ILE B CA 1
ATOM 1599 C C . ILE B 1 32 ? -6.539 18.188 8.984 1 96.88 32 ILE B C 1
ATOM 1601 O O . ILE B 1 32 ? -5.742 17.922 9.891 1 96.88 32 ILE B O 1
ATOM 1605 N N . VAL B 1 33 ? -7.68 17.609 8.82 1 96.44 33 VAL B N 1
ATOM 1606 C CA . VAL B 1 33 ? -8.133 16.625 9.797 1 96.44 33 VAL B CA 1
ATOM 1607 C C . VAL B 1 33 ? -8.305 15.266 9.125 1 96.44 33 VAL B C 1
ATOM 1609 O O . VAL B 1 33 ? -8.891 15.164 8.047 1 96.44 33 VAL B O 1
ATOM 1612 N N . ASP B 1 34 ? -7.703 14.203 9.711 1 94.88 34 ASP B N 1
ATOM 1613 C CA . ASP B 1 34 ? -8.102 12.836 9.383 1 94.88 34 ASP B CA 1
ATOM 1614 C C . ASP B 1 34 ? -8.359 12.023 10.648 1 94.88 34 ASP B C 1
ATOM 1616 O O . ASP B 1 34 ? -8.586 12.586 11.719 1 94.88 34 ASP B O 1
ATOM 1620 N N . ARG B 1 35 ? -8.406 10.711 10.625 1 94.5 35 ARG B N 1
ATOM 1621 C CA . ARG B 1 35 ? -8.828 9.875 11.742 1 94.5 35 ARG B CA 1
ATOM 1622 C C . ARG B 1 35 ? -7.812 9.938 12.883 1 94.5 35 ARG B C 1
ATOM 1624 O O . ARG B 1 35 ? -8.188 9.836 14.055 1 94.5 35 ARG B O 1
ATOM 1631 N N . GLU B 1 36 ? -6.59 10.172 12.57 1 97.12 36 GLU B N 1
ATOM 1632 C CA . GLU B 1 36 ? -5.543 10.031 13.578 1 97.12 36 GLU B CA 1
ATOM 1633 C C . GLU B 1 36 ? -4.941 11.383 13.945 1 97.12 36 GLU B C 1
ATOM 1635 O O . GLU B 1 36 ? -4.352 11.531 15.023 1 97.12 36 GLU B O 1
ATOM 1640 N N . GLU B 1 37 ? -5.172 12.352 13.062 1 98.19 37 GLU B N 1
ATOM 1641 C CA . GLU B 1 37 ? -4.297 13.516 13.188 1 98.19 37 GLU B CA 1
ATOM 1642 C C . GLU B 1 37 ? -5.016 14.797 12.758 1 98.19 37 GLU B C 1
ATOM 1644 O O . GLU B 1 37 ? -5.754 14.797 11.773 1 98.19 37 GLU B O 1
ATOM 1649 N N . ILE B 1 38 ? -4.832 15.867 13.445 1 98.5 38 ILE B N 1
ATOM 1650 C CA . ILE B 1 38 ? -5.137 17.234 13.031 1 98.5 38 ILE B CA 1
ATOM 1651 C C . ILE B 1 38 ? -3.84 18 12.789 1 98.5 38 ILE B C 1
ATOM 1653 O O . ILE B 1 38 ? -3.027 18.172 13.703 1 98.5 38 ILE B O 1
ATOM 1657 N N . THR B 1 39 ? -3.615 18.422 11.555 1 98.69 39 THR B N 1
ATOM 1658 C CA . THR B 1 39 ? -2.436 19.219 11.234 1 98.69 39 THR B CA 1
ATOM 1659 C C . THR B 1 39 ? -2.803 20.688 11.086 1 98.69 39 THR B C 1
ATOM 1661 O O . THR B 1 39 ? -3.719 21.031 10.336 1 98.69 39 THR B O 1
ATOM 1664 N N . VAL B 1 40 ? -2.113 21.531 11.781 1 98.62 40 VAL B N 1
ATOM 1665 C CA . VAL B 1 40 ? -2.324 22.984 11.742 1 98.62 40 VAL B CA 1
ATOM 1666 C C . VAL B 1 40 ? -1.145 23.656 11.047 1 98.62 40 VAL B C 1
ATOM 1668 O O . VAL B 1 40 ? -0.008 23.578 11.516 1 98.62 40 VAL B O 1
ATOM 1671 N N . ILE B 1 41 ? -1.462 24.312 9.953 1 97.81 41 ILE B N 1
ATOM 1672 C CA . ILE B 1 41 ? -0.424 24.969 9.172 1 97.81 41 ILE B CA 1
ATOM 1673 C C . ILE B 1 41 ? -0.671 26.484 9.164 1 97.81 41 ILE B C 1
ATOM 1675 O O . ILE B 1 41 ? -1.701 26.938 8.672 1 97.81 41 ILE B O 1
ATOM 1679 N N . GLY B 1 42 ? 0.266 27.234 9.633 1 96.81 42 GLY B N 1
ATOM 1680 C CA . GLY B 1 42 ? 0.164 28.688 9.609 1 96.81 42 GLY B CA 1
ATOM 1681 C C . GLY B 1 42 ? 1.098 29.328 8.609 1 96.81 42 GLY B C 1
ATOM 1682 O O . GLY B 1 42 ? 2.186 28.812 8.344 1 96.81 42 GLY B O 1
ATOM 1683 N N . ARG B 1 43 ? 0.685 30.453 8.109 1 94.31 43 ARG B N 1
ATOM 1684 C CA . ARG B 1 43 ? 1.52 31.219 7.184 1 94.31 43 ARG B CA 1
ATOM 1685 C C . ARG B 1 43 ? 2.352 32.25 7.93 1 94.31 43 ARG B C 1
ATOM 1687 O O . ARG B 1 43 ? 1.814 33.062 8.711 1 94.31 43 ARG B O 1
ATOM 1694 N N . LEU B 1 44 ? 3.66 32.125 7.652 1 92.56 44 LEU B N 1
ATOM 1695 C CA . LEU B 1 44 ? 4.559 33.156 8.203 1 92.56 44 LEU B CA 1
ATOM 1696 C C . LEU B 1 44 ? 4.941 34.188 7.145 1 92.56 44 LEU B C 1
ATOM 1698 O O . LEU B 1 44 ? 5.477 33.812 6.094 1 92.56 44 LEU B O 1
ATOM 1702 N N . THR B 1 45 ? 4.43 35.281 7.27 1 80.81 45 THR B N 1
ATOM 1703 C CA . THR B 1 45 ? 4.75 36.312 6.293 1 80.81 45 THR B CA 1
ATOM 1704 C C . THR B 1 45 ? 5.996 37.094 6.711 1 80.81 45 THR B C 1
ATOM 1706 O O . THR B 1 45 ? 6.266 37.25 7.906 1 80.81 45 THR B O 1
ATOM 1709 N N . ALA B 1 46 ? 6.898 37.125 5.605 1 69.31 46 ALA B N 1
ATOM 1710 C CA . ALA B 1 46 ? 8.125 37.906 5.82 1 69.31 46 ALA B CA 1
ATOM 1711 C C . ALA B 1 46 ? 7.801 39.344 6.172 1 69.31 46 ALA B C 1
ATOM 1713 O O . ALA B 1 46 ? 6.734 39.844 5.828 1 69.31 46 ALA B O 1
ATOM 1714 N N . ALA B 1 47 ? 8.5 39.781 7.191 1 60.03 47 ALA B N 1
ATOM 1715 C CA . ALA B 1 47 ? 8.43 41.219 7.449 1 60.03 47 ALA B CA 1
ATOM 1716 C C . ALA B 1 47 ? 8.484 42.031 6.148 1 60.03 47 ALA B C 1
ATOM 1718 O O . ALA B 1 47 ? 9.016 41.562 5.145 1 60.03 47 ALA B O 1
ATOM 1719 N N . GLU B 1 48 ? 7.727 42.969 5.934 1 59.34 48 GLU B N 1
ATOM 1720 C CA . GLU B 1 48 ? 7.617 43.906 4.809 1 59.34 48 GLU B CA 1
ATOM 1721 C C . GLU B 1 48 ? 8.977 44.125 4.16 1 59.34 48 GLU B C 1
ATOM 1723 O O . GLU B 1 48 ? 9.984 44.281 4.855 1 59.34 48 GLU B O 1
ATOM 1728 N N . GLY B 1 49 ? 9.086 43.969 2.76 1 58.75 49 GLY B N 1
ATOM 1729 C CA . GLY B 1 49 ? 10.109 44.406 1.83 1 58.75 49 GLY B CA 1
ATOM 1730 C C . GLY B 1 49 ? 10.641 43.312 0.949 1 58.75 49 GLY B C 1
ATOM 1731 O O . GLY B 1 49 ? 9.961 42.281 0.744 1 58.75 49 GLY B O 1
ATOM 1732 N N . GLU B 1 50 ? 12.078 42.812 1.088 1 56.12 50 GLU B N 1
ATOM 1733 C CA . GLU B 1 50 ? 12.938 42.156 0.103 1 56.12 50 GLU B CA 1
ATOM 1734 C C . GLU B 1 50 ? 12.664 40.656 0.037 1 56.12 50 GLU B C 1
ATOM 1736 O O . GLU B 1 50 ? 12.109 40.094 0.972 1 56.12 50 GLU B O 1
ATOM 1741 N N . LYS B 1 51 ? 12.844 40.094 -1.126 1 62.94 51 LYS B N 1
ATOM 1742 C CA . LYS B 1 51 ? 12.883 38.688 -1.478 1 62.94 51 LYS B CA 1
ATOM 1743 C C . LYS B 1 51 ? 13.648 37.875 -0.433 1 62.94 51 LYS B C 1
ATOM 1745 O O . LYS B 1 51 ? 14.828 38.125 -0.182 1 62.94 51 LYS B O 1
ATOM 1750 N N . GLU B 1 52 ? 12.844 37.25 0.41 1 74.75 52 GLU B N 1
ATOM 1751 C CA . GLU B 1 52 ? 13.477 36.469 1.469 1 74.75 52 GLU B CA 1
ATOM 1752 C C . GLU B 1 52 ? 14.148 35.219 0.908 1 74.75 52 GLU B C 1
ATOM 1754 O O . GLU B 1 52 ? 13.57 34.531 0.075 1 74.75 52 GLU B O 1
ATOM 1759 N N . SER B 1 53 ? 15.359 35.094 1.174 1 81.19 53 SER B N 1
ATOM 1760 C CA . SER B 1 53 ? 16.062 33.875 0.765 1 81.19 53 SER B CA 1
ATOM 1761 C C . SER B 1 53 ? 15.5 32.656 1.462 1 81.19 53 SER B C 1
ATOM 1763 O O . SER B 1 53 ? 14.844 32.75 2.502 1 81.19 53 SER B O 1
ATOM 1765 N N . GLU B 1 54 ? 15.531 31.516 0.836 1 82 54 GLU B N 1
ATOM 1766 C CA . GLU B 1 54 ? 15.117 30.25 1.446 1 82 54 GLU B CA 1
ATOM 1767 C C . GLU B 1 54 ? 15.727 30.094 2.836 1 82 54 GLU B C 1
ATOM 1769 O O . GLU B 1 54 ? 15.055 29.625 3.762 1 82 54 GLU B O 1
ATOM 1774 N N . ALA B 1 55 ? 16.953 30.438 2.896 1 87.31 55 ALA B N 1
ATOM 1775 C CA . ALA B 1 55 ? 17.656 30.312 4.172 1 87.31 55 ALA B CA 1
ATOM 1776 C C . ALA B 1 55 ? 17.047 31.234 5.223 1 87.31 55 ALA B C 1
ATOM 1778 O O . ALA B 1 55 ? 16.906 30.859 6.387 1 87.31 55 ALA B O 1
ATOM 1779 N N . HIS B 1 56 ? 16.766 32.438 4.867 1 87.75 56 HIS B N 1
ATOM 1780 C CA . HIS B 1 56 ? 16.125 33.375 5.785 1 87.75 56 HIS B CA 1
ATOM 1781 C C . HIS B 1 56 ? 14.766 32.875 6.234 1 87.75 56 HIS B C 1
ATOM 1783 O O . HIS B 1 56 ? 14.422 32.969 7.418 1 87.75 56 HIS B O 1
ATOM 1789 N N . ALA B 1 57 ? 14.055 32.375 5.266 1 87.31 57 ALA B N 1
ATOM 1790 C CA . ALA B 1 57 ? 12.734 31.812 5.566 1 87.31 57 ALA B CA 1
ATOM 1791 C C . ALA B 1 57 ? 12.836 30.641 6.543 1 87.31 57 ALA B C 1
ATOM 1793 O O . ALA B 1 57 ? 12.047 30.547 7.484 1 87.31 57 ALA B O 1
ATOM 1794 N N . ALA B 1 58 ? 13.766 29.766 6.312 1 89.44 58 ALA B N 1
ATOM 1795 C CA . ALA B 1 58 ? 13.992 28.625 7.203 1 89.44 58 ALA B CA 1
ATOM 1796 C C . ALA B 1 58 ? 14.344 29.094 8.609 1 89.44 58 ALA B C 1
ATOM 1798 O O . ALA B 1 58 ? 13.914 28.484 9.602 1 89.44 58 ALA B O 1
ATOM 1799 N N . GLY B 1 59 ? 15.164 30.078 8.633 1 91.81 59 GLY B N 1
ATOM 1800 C CA . GLY B 1 59 ? 15.5 30.656 9.922 1 91.81 59 GLY B CA 1
ATOM 1801 C C . GLY B 1 59 ? 14.289 31.188 10.672 1 91.81 59 GLY B C 1
ATOM 1802 O O . GLY B 1 59 ? 14.172 30.984 11.883 1 91.81 59 GLY B O 1
ATOM 1803 N N . ARG B 1 60 ? 13.453 31.906 9.953 1 91.56 60 ARG B N 1
ATOM 1804 C CA . ARG B 1 60 ? 12.234 32.438 10.555 1 91.56 60 ARG B CA 1
ATOM 1805 C C . ARG B 1 60 ? 11.352 31.312 11.094 1 91.56 60 ARG B C 1
ATOM 1807 O O . ARG B 1 60 ? 10.789 31.422 12.18 1 91.56 60 ARG B O 1
ATOM 1814 N N . ALA B 1 61 ? 11.266 30.297 10.32 1 94.25 61 ALA B N 1
ATOM 1815 C CA . ALA B 1 61 ? 10.477 29.156 10.742 1 94.25 61 ALA B CA 1
ATOM 1816 C C . ALA B 1 61 ? 11.055 28.531 12.016 1 94.25 61 ALA B C 1
ATOM 1818 O O . ALA B 1 61 ? 10.305 28.156 12.93 1 94.25 61 ALA B O 1
ATOM 1819 N N . SER B 1 62 ? 12.352 28.391 12.039 1 96.19 62 SER B N 1
ATOM 1820 C CA . SER B 1 62 ? 13.031 27.812 13.195 1 96.19 62 SER B CA 1
ATOM 1821 C C . SER B 1 62 ? 12.797 28.656 14.453 1 96.19 62 SER B C 1
ATOM 1823 O O . SER B 1 62 ? 12.539 28.125 15.531 1 96.19 62 SER B O 1
ATOM 1825 N N . ARG B 1 63 ? 12.891 29.938 14.258 1 95.25 63 ARG B N 1
ATOM 1826 C CA . ARG B 1 63 ? 12.648 30.844 15.375 1 95.25 63 ARG B CA 1
ATOM 1827 C C . ARG B 1 63 ? 11.219 30.719 15.891 1 95.25 63 ARG B C 1
ATOM 1829 O O . ARG B 1 63 ? 11 30.594 17.094 1 95.25 63 ARG B O 1
ATOM 1836 N N . PHE B 1 64 ? 10.328 30.781 14.977 1 96.5 64 PHE B N 1
ATOM 1837 C CA . PHE B 1 64 ? 8.93 30.625 15.359 1 96.5 64 PHE B CA 1
ATOM 1838 C C . PHE B 1 64 ? 8.711 29.344 16.141 1 96.5 64 PHE B C 1
ATOM 1840 O O . PHE B 1 64 ? 8.047 29.328 17.172 1 96.5 64 PHE B O 1
ATOM 1847 N N . ARG B 1 65 ? 9.219 28.172 15.609 1 97.88 65 ARG B N 1
ATOM 1848 C CA . ARG B 1 65 ? 9.07 26.859 16.219 1 97.88 65 ARG B CA 1
ATOM 1849 C C . ARG B 1 65 ? 9.539 26.859 17.672 1 97.88 65 ARG B C 1
ATOM 1851 O O . ARG B 1 65 ? 8.836 26.375 18.562 1 97.88 65 ARG B O 1
ATOM 1858 N N . GLU B 1 66 ? 10.664 27.469 17.938 1 97.75 66 GLU B N 1
ATOM 1859 C CA . GLU B 1 66 ? 11.258 27.469 19.281 1 97.75 66 GLU B CA 1
ATOM 1860 C C . GLU B 1 66 ? 10.5 28.406 20.219 1 97.75 66 GLU B C 1
ATOM 1862 O O . GLU B 1 66 ? 10.18 28.031 21.344 1 97.75 66 GLU B O 1
ATOM 1867 N N . GLU B 1 67 ? 10.164 29.531 19.703 1 96.69 67 GLU B N 1
ATOM 1868 C CA . GLU B 1 67 ? 9.578 30.562 20.547 1 96.69 67 GLU B CA 1
ATOM 1869 C C . GLU B 1 67 ? 8.148 30.219 20.938 1 96.69 67 GLU B C 1
ATOM 1871 O O . GLU B 1 67 ? 7.672 30.625 22 1 96.69 67 GLU B O 1
ATOM 1876 N N . THR B 1 68 ? 7.512 29.438 20.062 1 97.5 68 THR B N 1
ATOM 1877 C CA . THR B 1 68 ? 6.098 29.203 20.312 1 97.5 68 THR B CA 1
ATOM 1878 C C . THR B 1 68 ? 5.871 27.797 20.844 1 97.5 68 THR B C 1
ATOM 1880 O O . THR B 1 68 ? 4.73 27.391 21.094 1 97.5 68 THR B O 1
ATOM 1883 N N . ARG B 1 69 ? 6.891 27.016 21.062 1 97.56 69 ARG B N 1
ATOM 1884 C CA . ARG B 1 69 ? 6.797 25.578 21.328 1 97.56 69 ARG B CA 1
ATOM 1885 C C . ARG B 1 69 ? 5.871 25.297 22.516 1 97.56 69 ARG B C 1
ATOM 1887 O O . ARG B 1 69 ? 4.914 24.531 22.391 1 97.56 69 ARG B O 1
ATOM 1894 N N . ALA B 1 70 ? 6.133 25.922 23.656 1 97.88 70 ALA B N 1
ATOM 1895 C CA . ALA B 1 70 ? 5.359 25.641 24.859 1 97.88 70 ALA B CA 1
ATOM 1896 C C . ALA B 1 70 ? 3.881 25.953 24.641 1 97.88 70 ALA B C 1
ATOM 1898 O O . ALA B 1 70 ? 3.01 25.172 25.047 1 97.88 70 ALA B O 1
ATOM 1899 N N . HIS B 1 71 ? 3.658 27.078 24.062 1 97.88 71 HIS B N 1
ATOM 1900 C CA . HIS B 1 71 ? 2.281 27.5 23.844 1 97.88 71 HIS B CA 1
ATOM 1901 C C . HIS B 1 71 ? 1.59 26.594 22.828 1 97.88 71 HIS B C 1
ATOM 1903 O O . HIS B 1 71 ? 0.444 26.188 23.031 1 97.88 71 HIS B O 1
ATOM 1909 N N . ARG B 1 72 ? 2.24 26.203 21.703 1 98.31 72 ARG B N 1
ATOM 1910 C CA . ARG B 1 72 ? 1.684 25.297 20.703 1 98.31 72 ARG B CA 1
ATOM 1911 C C . ARG B 1 72 ? 1.327 23.953 21.328 1 98.31 72 ARG B C 1
ATOM 1913 O O . ARG B 1 72 ? 0.273 23.391 21.031 1 98.31 72 ARG B O 1
ATOM 1920 N N . MET B 1 73 ? 2.17 23.5 22.25 1 97.94 73 MET B N 1
ATOM 1921 C CA . MET B 1 73 ? 1.936 22.188 22.859 1 97.94 73 MET B CA 1
ATOM 1922 C C . MET B 1 73 ? 0.751 22.25 23.812 1 97.94 73 MET B C 1
ATOM 1924 O O . MET B 1 73 ? -0.016 21.281 23.906 1 97.94 73 MET B O 1
ATOM 1928 N N . ARG B 1 74 ? 0.62 23.391 24.484 1 98.25 74 ARG B N 1
ATOM 1929 C CA . ARG B 1 74 ? -0.545 23.547 25.359 1 98.25 74 ARG B CA 1
ATOM 1930 C C . ARG B 1 74 ? -1.836 23.531 24.547 1 98.25 74 ARG B C 1
ATOM 1932 O O . ARG B 1 74 ? -2.801 22.859 24.922 1 98.25 74 ARG B O 1
ATOM 1939 N N . ILE B 1 75 ? -1.812 24.25 23.453 1 98.5 75 ILE B N 1
ATOM 1940 C CA . ILE B 1 75 ? -2.98 24.297 22.578 1 98.5 75 ILE B CA 1
ATOM 1941 C C . ILE B 1 75 ? -3.244 22.891 22.016 1 98.5 75 ILE B C 1
ATOM 1943 O O . ILE B 1 75 ? -4.395 22.453 21.953 1 98.5 75 ILE B O 1
ATOM 1947 N N . ALA B 1 76 ? -2.176 22.203 21.609 1 98.56 76 ALA B N 1
ATOM 1948 C CA . ALA B 1 76 ? -2.303 20.844 21.094 1 98.56 76 ALA B CA 1
ATOM 1949 C C . ALA B 1 76 ? -2.938 19.922 22.125 1 98.56 76 ALA B C 1
ATOM 1951 O O . ALA B 1 76 ? -3.812 19.125 21.797 1 98.56 76 ALA B O 1
ATOM 1952 N N . ASP B 1 77 ? -2.5 20.031 23.344 1 98.5 77 ASP B N 1
ATOM 1953 C CA . ASP B 1 77 ? -3.037 19.203 24.422 1 98.5 77 ASP B CA 1
ATOM 1954 C C . ASP B 1 77 ? -4.539 19.422 24.594 1 98.5 77 ASP B C 1
ATOM 1956 O O . ASP B 1 77 ? -5.297 18.453 24.75 1 98.5 77 ASP B O 1
ATOM 1960 N N . GLU B 1 78 ? -4.914 20.656 24.578 1 98.5 78 GLU B N 1
ATOM 1961 C CA . GLU B 1 78 ? -6.328 21 24.688 1 98.5 78 GLU B CA 1
ATOM 1962 C C . GLU B 1 78 ? -7.133 20.422 23.531 1 98.5 78 GLU B C 1
ATOM 1964 O O . GLU B 1 78 ? -8.188 19.828 23.734 1 98.5 78 GLU B O 1
ATOM 1969 N N . ALA B 1 79 ? -6.602 20.641 22.359 1 98.56 79 ALA B N 1
ATOM 1970 C CA . ALA B 1 79 ? -7.289 20.141 21.172 1 98.56 79 ALA B CA 1
ATOM 1971 C C . ALA B 1 79 ? -7.375 18.625 21.172 1 98.56 79 ALA B C 1
ATOM 1973 O O . ALA B 1 79 ? -8.398 18.047 20.797 1 98.56 79 ALA B O 1
ATOM 1974 N N . GLN B 1 80 ? -6.309 17.984 21.562 1 98.31 80 GLN B N 1
ATOM 1975 C CA . GLN B 1 80 ? -6.285 16.531 21.625 1 98.31 80 GLN B CA 1
ATOM 1976 C C . GLN B 1 80 ? -7.324 16 22.609 1 98.31 80 GLN B C 1
ATOM 1978 O O . GLN B 1 80 ? -7.965 14.977 22.359 1 98.31 80 GLN B O 1
ATOM 1983 N N . ALA B 1 81 ? -7.465 16.688 23.688 1 97.56 81 ALA B N 1
ATOM 1984 C CA . ALA B 1 81 ? -8.484 16.312 24.672 1 97.56 81 ALA B CA 1
ATOM 1985 C C . ALA B 1 81 ? -9.883 16.469 24.078 1 97.56 81 ALA B C 1
ATOM 1987 O O . ALA B 1 81 ? -10.773 15.656 24.344 1 97.56 81 ALA B O 1
ATOM 1988 N N . ARG B 1 82 ? -9.992 17.484 23.312 1 96.94 82 ARG B N 1
ATOM 1989 C CA . ARG B 1 82 ? -11.297 17.812 22.734 1 96.94 82 ARG B CA 1
ATOM 1990 C C . ARG B 1 82 ? -11.648 16.875 21.594 1 96.94 82 ARG B C 1
ATOM 1992 O O . ARG B 1 82 ? -12.789 16.438 21.469 1 96.94 82 ARG B O 1
ATOM 1999 N N . TYR B 1 83 ? -10.664 16.578 20.703 1 97.75 83 TYR B N 1
ATOM 2000 C CA . TYR B 1 83 ? -10.984 15.938 19.422 1 97.75 83 TYR B CA 1
ATOM 2001 C C . TYR B 1 83 ? -10.492 14.492 19.406 1 97.75 83 TYR B C 1
ATOM 2003 O O . TYR B 1 83 ? -10.852 13.727 18.516 1 97.75 83 TYR B O 1
ATOM 2011 N N . GLY B 1 84 ? -9.672 14.117 20.328 1 96.69 84 GLY B N 1
ATOM 2012 C CA . GLY B 1 84 ? -9.219 12.742 20.438 1 96.69 84 GLY B CA 1
ATOM 2013 C C . GLY B 1 84 ? -8.266 12.336 19.328 1 96.69 84 GLY B C 1
ATOM 2014 O O . GLY B 1 84 ? -8.289 11.188 18.859 1 96.69 84 GLY B O 1
ATOM 2015 N N . ARG B 1 85 ? -7.5 13.305 18.797 1 97.38 85 ARG B N 1
ATOM 2016 C CA . ARG B 1 85 ? -6.527 13.117 17.719 1 97.38 85 ARG B CA 1
ATOM 2017 C C . ARG B 1 85 ? -5.227 13.852 18.031 1 97.38 85 ARG B C 1
ATOM 2019 O O . ARG B 1 85 ? -5.234 14.891 18.688 1 97.38 85 ARG B O 1
ATOM 2026 N N . LYS B 1 86 ? -4.234 13.25 17.516 1 98 86 LYS B N 1
ATOM 2027 C CA . LYS B 1 86 ? -2.961 13.945 17.656 1 98 86 LYS B CA 1
ATOM 2028 C C . LYS B 1 86 ? -2.977 15.273 16.891 1 98 86 LYS B C 1
ATOM 2030 O O . LYS B 1 86 ? -3.523 15.352 15.789 1 98 86 LYS B O 1
ATOM 2035 N N . VAL B 1 87 ? -2.381 16.266 17.469 1 98.69 87 VAL B N 1
ATOM 2036 C CA . VAL B 1 87 ? -2.26 17.562 16.797 1 98.69 87 VAL B CA 1
ATOM 2037 C C . VAL B 1 87 ? -0.818 17.766 16.344 1 98.69 87 VAL B C 1
ATOM 2039 O O . VAL B 1 87 ? 0.116 17.625 17.141 1 98.69 87 VAL B O 1
ATOM 2042 N N . SER B 1 88 ? -0.642 18.016 15.07 1 98.69 88 SER B N 1
ATOM 2043 C CA . SER B 1 88 ? 0.654 18.344 14.477 1 98.69 88 SER B CA 1
ATOM 2044 C C . SER B 1 88 ? 0.687 19.781 13.961 1 98.69 88 SER B C 1
ATOM 2046 O O . SER B 1 88 ? -0.358 20.359 13.656 1 98.69 88 SER B O 1
ATOM 2048 N N . TRP B 1 89 ? 1.951 20.312 13.898 1 98.5 89 TRP B N 1
ATOM 2049 C CA . TRP B 1 89 ? 2.115 21.719 13.562 1 98.5 89 TRP B CA 1
ATOM 2050 C C . TRP B 1 89 ? 3.059 21.875 12.375 1 98.5 89 TRP B C 1
ATOM 2052 O O . TRP B 1 89 ? 4.012 21.125 12.219 1 98.5 89 TRP B O 1
ATOM 2062 N N . GLY B 1 90 ? 2.766 22.859 11.539 1 98 90 GLY B N 1
ATOM 2063 C CA . GLY B 1 90 ? 3.691 23.312 10.508 1 98 90 GLY B CA 1
ATOM 2064 C C . GLY B 1 90 ? 3.463 24.75 10.086 1 98 90 GLY B C 1
ATOM 2065 O O . GLY B 1 90 ? 2.6 25.438 10.641 1 98 90 GLY B O 1
ATOM 2066 N N . VAL B 1 91 ? 4.379 25.219 9.164 1 97.19 91 VAL B N 1
ATOM 2067 C CA . VAL B 1 91 ? 4.234 26.578 8.664 1 97.19 91 VAL B CA 1
ATOM 2068 C C . VAL B 1 91 ? 4.535 26.609 7.168 1 97.19 91 VAL B C 1
ATOM 2070 O O . VAL B 1 91 ? 5.262 25.766 6.652 1 97.19 91 VAL B O 1
ATOM 2073 N N . ASP B 1 92 ? 3.879 27.531 6.547 1 94.88 92 ASP B N 1
ATOM 2074 C CA . ASP B 1 92 ? 4.27 27.953 5.203 1 94.88 92 ASP B CA 1
ATOM 2075 C C . ASP B 1 92 ? 5.086 29.234 5.242 1 94.88 92 ASP B C 1
ATOM 2077 O O . ASP B 1 92 ? 4.641 30.234 5.797 1 94.88 92 ASP B O 1
ATOM 2081 N N . VAL B 1 93 ? 6.301 29.141 4.633 1 91.25 93 VAL B N 1
ATOM 2082 C CA . VAL B 1 93 ? 7.18 30.297 4.773 1 91.25 93 VAL B CA 1
ATOM 2083 C C . VAL B 1 93 ? 7.668 30.734 3.396 1 91.25 93 VAL B C 1
ATOM 2085 O O . VAL B 1 93 ? 7.918 29.906 2.52 1 91.25 93 VAL B O 1
ATOM 2088 N N . GLY B 1 94 ? 7.762 31.969 3.205 1 83.5 94 GLY B N 1
ATOM 2089 C CA . GLY B 1 94 ? 8.281 32.531 1.968 1 83.5 94 GLY B CA 1
ATOM 2090 C C . GLY B 1 94 ? 7.191 32.969 1.016 1 83.5 94 GLY B C 1
ATOM 2091 O O . GLY B 1 94 ? 6 32.812 1.302 1 83.5 94 GLY B O 1
ATOM 2092 N N . GLU B 1 95 ? 7.555 33.688 -0.115 1 76.62 95 GLU B N 1
ATOM 2093 C CA . GLU B 1 95 ? 6.629 34.156 -1.14 1 76.62 95 GLU B CA 1
ATOM 2094 C C . GLU B 1 95 ? 6.059 33 -1.946 1 76.62 95 GLU B C 1
ATOM 2096 O O . GLU B 1 95 ? 4.863 32.969 -2.236 1 76.62 95 GLU B O 1
ATOM 2101 N N . ASP B 1 96 ? 6.996 32.188 -2.381 1 78.06 96 ASP B N 1
ATOM 2102 C CA . ASP B 1 96 ? 6.613 30.859 -2.896 1 78.06 96 ASP B CA 1
ATOM 2103 C C . ASP B 1 96 ? 6.645 29.812 -1.792 1 78.06 96 ASP B C 1
ATOM 2105 O O . ASP B 1 96 ? 7.672 29.172 -1.573 1 78.06 96 ASP B O 1
ATOM 2109 N N . PRO B 1 97 ? 5.59 29.703 -1.005 1 80.88 97 PRO B N 1
ATOM 2110 C CA . PRO B 1 97 ? 5.629 29.078 0.323 1 80.88 97 PRO B CA 1
ATOM 2111 C C . PRO B 1 97 ? 6.102 27.625 0.283 1 80.88 97 PRO B C 1
ATOM 2113 O O . PRO B 1 97 ? 5.641 26.859 -0.556 1 80.88 97 PRO B O 1
ATOM 2116 N N . ASP B 1 98 ? 7.109 27.484 1.089 1 87.12 98 ASP B N 1
ATOM 2117 C CA . ASP B 1 98 ? 7.57 26.141 1.414 1 87.12 98 ASP B CA 1
ATOM 2118 C C . ASP B 1 98 ? 6.941 25.641 2.715 1 87.12 98 ASP B C 1
ATOM 2120 O O . ASP B 1 98 ? 6.941 26.359 3.721 1 87.12 98 ASP B O 1
ATOM 2124 N N . ARG B 1 99 ? 6.34 24.531 2.682 1 94.12 99 ARG B N 1
ATOM 2125 C CA . ARG B 1 99 ? 5.715 23.969 3.879 1 94.12 99 ARG B CA 1
ATOM 2126 C C . ARG B 1 99 ? 6.742 23.25 4.746 1 94.12 99 ARG B C 1
ATOM 2128 O O . ARG B 1 99 ? 7.492 22.406 4.258 1 94.12 99 ARG B O 1
ATOM 2135 N N . ILE B 1 100 ? 6.832 23.625 5.949 1 95.56 100 ILE B N 1
ATOM 2136 C CA . ILE B 1 100 ? 7.711 23.016 6.938 1 95.56 100 ILE B CA 1
ATOM 2137 C C . ILE B 1 100 ? 6.883 22.438 8.078 1 95.56 100 ILE B C 1
ATOM 2139 O O . ILE B 1 100 ? 6.219 23.172 8.812 1 95.56 100 ILE B O 1
ATOM 2143 N N . LEU B 1 101 ? 6.93 21.109 8.219 1 97.19 101 LEU B N 1
ATOM 2144 C CA . LEU B 1 101 ? 6.238 20.469 9.336 1 97.19 101 LEU B CA 1
ATOM 2145 C C . LEU B 1 101 ? 7.141 20.391 10.562 1 97.19 101 LEU B C 1
ATOM 2147 O O . LEU B 1 101 ? 8.289 19.953 10.461 1 97.19 101 LEU B O 1
ATOM 2151 N N . PHE B 1 102 ? 6.617 20.859 11.648 1 98.06 102 PHE B N 1
ATOM 2152 C CA . PHE B 1 102 ? 7.336 20.734 12.914 1 98.06 102 PHE B CA 1
ATOM 2153 C C . PHE B 1 102 ? 7.145 19.344 13.508 1 98.06 102 PHE B C 1
ATOM 2155 O O . PHE B 1 102 ? 8.055 18.797 14.133 1 98.06 102 PHE B O 1
ATOM 2162 N N . THR B 1 103 ? 5.895 18.859 13.406 1 97.31 103 THR B N 1
ATOM 2163 C CA . THR B 1 103 ? 5.531 17.547 13.922 1 97.31 103 THR B CA 1
ATOM 2164 C C . THR B 1 103 ? 4.617 16.812 12.938 1 97.31 103 THR B C 1
ATOM 2166 O O . THR B 1 103 ? 4.004 17.438 12.07 1 97.31 103 THR B O 1
ATOM 2169 N N . HIS B 1 104 ? 4.57 15.57 12.945 1 97.25 104 HIS B N 1
ATOM 2170 C CA . HIS B 1 104 ? 3.662 14.711 12.195 1 97.25 104 HIS B CA 1
ATOM 2171 C C . HIS B 1 104 ? 3.682 13.281 12.734 1 97.25 104 HIS B C 1
ATOM 2173 O O . HIS B 1 104 ? 4.574 12.914 13.5 1 97.25 104 HIS B O 1
ATOM 2179 N N . ILE B 1 105 ? 2.697 12.555 12.406 1 98 105 ILE B N 1
ATOM 2180 C CA . ILE B 1 105 ? 2.746 11.148 12.789 1 98 105 ILE B CA 1
ATOM 2181 C C . ILE B 1 105 ? 2.713 10.266 11.539 1 98 105 ILE B C 1
ATOM 2183 O O . ILE B 1 105 ? 2.229 10.688 10.484 1 98 105 ILE B O 1
ATOM 2187 N N . ALA B 1 106 ? 3.324 9.188 11.633 1 97.5 106 ALA B N 1
ATOM 2188 C CA . ALA B 1 106 ? 3.246 8.117 10.648 1 97.5 106 ALA B CA 1
ATOM 2189 C C . ALA B 1 106 ? 2.535 6.895 11.227 1 97.5 106 ALA B C 1
ATOM 2191 O O . ALA B 1 106 ? 2.906 6.398 12.297 1 97.5 106 ALA B O 1
ATOM 2192 N N . VAL B 1 107 ? 1.494 6.477 10.57 1 97.44 107 VAL B N 1
ATOM 2193 C CA . VAL B 1 107 ? 0.651 5.406 11.094 1 97.44 107 VAL B CA 1
ATOM 2194 C C . VAL B 1 107 ? 0.896 4.125 10.297 1 97.44 107 VAL B C 1
ATOM 2196 O O . VAL B 1 107 ? 0.929 4.152 9.062 1 97.44 107 VAL B O 1
ATOM 2199 N N . PRO B 1 108 ? 1.088 3.012 11.016 1 97.69 108 PRO B N 1
ATOM 2200 C CA . PRO B 1 108 ? 1.268 1.743 10.305 1 97.69 108 PRO B CA 1
ATOM 2201 C C . PRO B 1 108 ? -0.011 1.265 9.617 1 97.69 108 PRO B C 1
ATOM 2203 O O . PRO B 1 108 ? -1.096 1.351 10.203 1 97.69 108 PRO B O 1
ATOM 2206 N N . VAL B 1 109 ? 0.108 0.911 8.422 1 97.31 109 VAL B N 1
ATOM 2207 C CA . VAL B 1 109 ? -0.955 0.255 7.664 1 97.31 109 VAL B CA 1
ATOM 2208 C C . VAL B 1 109 ? -0.423 -1.028 7.027 1 97.31 109 VAL B C 1
ATOM 2210 O O . VAL B 1 109 ? 0.7 -1.057 6.52 1 97.31 109 VAL B O 1
ATOM 2213 N N . MET B 1 110 ? -1.193 -2.018 7 1 97.19 110 MET B N 1
ATOM 2214 C CA . MET B 1 110 ? -0.761 -3.289 6.426 1 97.19 110 MET B CA 1
ATOM 2215 C C . MET B 1 110 ? -1.812 -3.838 5.465 1 97.19 110 MET B C 1
ATOM 2217 O O . MET B 1 110 ? -2.992 -3.494 5.566 1 97.19 110 MET B O 1
ATOM 2221 N N . THR B 1 111 ? -1.381 -4.574 4.57 1 98.12 111 THR B N 1
ATOM 2222 C CA . THR B 1 111 ? -2.24 -5.316 3.654 1 98.12 111 THR B CA 1
ATOM 2223 C C . THR B 1 111 ? -1.645 -6.688 3.346 1 98.12 111 THR B C 1
ATOM 2225 O O . THR B 1 111 ? -0.498 -6.965 3.699 1 98.12 111 THR B O 1
ATOM 2228 N N . ARG B 1 112 ? -2.424 -7.586 2.916 1 98 112 ARG B N 1
ATOM 2229 C CA . ARG B 1 112 ? -1.957 -8.875 2.406 1 98 112 ARG B CA 1
ATOM 2230 C C . ARG B 1 112 ? -2.049 -8.922 0.886 1 98 112 ARG B C 1
ATOM 2232 O O . ARG B 1 112 ? -3.092 -8.609 0.31 1 98 112 ARG B O 1
ATOM 2239 N N . LEU B 1 113 ? -0.945 -9.273 0.283 1 98.06 113 LEU B N 1
ATOM 2240 C CA . LEU B 1 113 ? -0.856 -9.195 -1.171 1 98.06 113 LEU B CA 1
ATOM 2241 C C . LEU B 1 113 ? -0.587 -10.57 -1.774 1 98.06 113 LEU B C 1
ATOM 2243 O O . LEU B 1 113 ? 0.201 -11.344 -1.232 1 98.06 113 LEU B O 1
ATOM 2247 N N . ARG B 1 114 ? -1.237 -10.766 -2.893 1 97.19 114 ARG B N 1
ATOM 2248 C CA . ARG B 1 114 ? -0.945 -11.953 -3.697 1 97.19 114 ARG B CA 1
ATOM 2249 C C . ARG B 1 114 ? 0.192 -11.68 -4.676 1 97.19 114 ARG B C 1
ATOM 2251 O O . ARG B 1 114 ? 0.72 -10.562 -4.727 1 97.19 114 ARG B O 1
ATOM 2258 N N . GLN B 1 115 ? 0.579 -12.711 -5.352 1 97.06 115 GLN B N 1
ATOM 2259 C CA . GLN B 1 115 ? 1.81 -12.695 -6.133 1 97.06 115 GLN B CA 1
ATOM 2260 C C . GLN B 1 115 ? 1.783 -11.578 -7.172 1 97.06 115 GLN B C 1
ATOM 2262 O O . GLN B 1 115 ? 2.756 -10.828 -7.316 1 97.06 115 GLN B O 1
ATOM 2267 N N . PRO B 1 116 ? 0.642 -11.336 -7.934 1 93 116 PRO B N 1
ATOM 2268 C CA . PRO B 1 116 ? 0.683 -10.266 -8.93 1 93 116 PRO B CA 1
ATOM 2269 C C . PRO B 1 116 ? 0.958 -8.891 -8.312 1 93 116 PRO B C 1
ATOM 2271 O O . PRO B 1 116 ? 1.707 -8.094 -8.883 1 93 116 PRO B O 1
ATOM 2274 N N . GLU B 1 117 ? 0.447 -8.648 -7.152 1 95.19 117 GLU B N 1
ATOM 2275 C CA . GLU B 1 117 ? 0.667 -7.375 -6.469 1 95.19 117 GLU B CA 1
ATOM 2276 C C . GLU B 1 117 ? 2.082 -7.289 -5.902 1 95.19 117 GLU B C 1
ATOM 2278 O O . GLU B 1 117 ? 2.727 -6.242 -5.984 1 95.19 117 GLU B O 1
ATOM 2283 N N . ARG B 1 118 ? 2.547 -8.414 -5.336 1 96.88 118 ARG B N 1
ATOM 2284 C CA . ARG B 1 118 ? 3.904 -8.438 -4.805 1 96.88 118 ARG B CA 1
ATOM 2285 C C . ARG B 1 118 ? 4.93 -8.18 -5.898 1 96.88 118 ARG B C 1
ATOM 2287 O O . ARG B 1 118 ? 5.93 -7.496 -5.672 1 96.88 118 ARG B O 1
ATOM 2294 N N . GLN B 1 119 ? 4.645 -8.703 -7.027 1 93.5 119 GLN B N 1
ATOM 2295 C CA . GLN B 1 119 ? 5.574 -8.531 -8.141 1 93.5 119 GLN B CA 1
ATOM 2296 C C . GLN B 1 119 ? 5.691 -7.066 -8.539 1 93.5 119 GLN B C 1
ATOM 2298 O O . GLN B 1 119 ? 6.762 -6.609 -8.953 1 93.5 119 GLN B O 1
ATOM 2303 N N . VAL B 1 120 ? 4.574 -6.344 -8.445 1 92.25 120 VAL B N 1
ATOM 2304 C CA . VAL B 1 120 ? 4.605 -4.91 -8.695 1 92.25 120 VAL B CA 1
ATOM 2305 C C . VAL B 1 120 ? 5.602 -4.238 -7.75 1 92.25 120 VAL B C 1
ATOM 2307 O O . VAL B 1 120 ? 6.484 -3.502 -8.188 1 92.25 120 VAL B O 1
ATOM 2310 N N . LEU B 1 121 ? 5.48 -4.559 -6.48 1 96.25 121 LEU B N 1
ATOM 2311 C CA . LEU B 1 121 ? 6.355 -3.961 -5.477 1 96.25 121 LEU B CA 1
ATOM 2312 C C . LEU B 1 121 ? 7.801 -4.402 -5.68 1 96.25 121 LEU B C 1
ATOM 2314 O O . LEU B 1 121 ? 8.719 -3.58 -5.617 1 96.25 121 LEU B O 1
ATOM 2318 N N . ASP B 1 122 ? 8.016 -5.699 -6.02 1 93.62 122 ASP B N 1
ATOM 2319 C CA . ASP B 1 122 ? 9.367 -6.23 -6.191 1 93.62 122 ASP B CA 1
ATOM 2320 C C . ASP B 1 122 ? 10.047 -5.617 -7.414 1 93.62 122 ASP B C 1
ATOM 2322 O O . ASP B 1 122 ? 11.258 -5.379 -7.402 1 93.62 122 ASP B O 1
ATOM 2326 N N . THR B 1 123 ? 9.203 -5.414 -8.445 1 89.44 123 THR B N 1
ATOM 2327 C CA . THR B 1 123 ? 9.742 -4.754 -9.633 1 89.44 123 THR B CA 1
ATOM 2328 C C . THR B 1 123 ? 10.227 -3.348 -9.297 1 89.44 123 THR B C 1
ATOM 2330 O O . THR B 1 123 ? 11.297 -2.93 -9.75 1 89.44 123 THR B O 1
ATOM 2333 N N . LEU B 1 124 ? 9.492 -2.607 -8.453 1 89.62 124 LEU B N 1
ATOM 2334 C CA . LEU B 1 124 ? 9.883 -1.267 -8.031 1 89.62 124 LEU B CA 1
ATOM 2335 C C . LEU B 1 124 ? 11.18 -1.306 -7.227 1 89.62 124 LEU B C 1
ATOM 2337 O O . LEU B 1 124 ? 12.047 -0.446 -7.395 1 89.62 124 LEU B O 1
ATOM 2341 N N . VAL B 1 125 ? 11.328 -2.328 -6.414 1 92.81 125 VAL B N 1
ATOM 2342 C CA . VAL B 1 125 ? 12.523 -2.482 -5.586 1 92.81 125 VAL B CA 1
ATOM 2343 C C . VAL B 1 125 ? 13.719 -2.836 -6.465 1 92.81 125 VAL B C 1
ATOM 2345 O O . VAL B 1 125 ? 14.773 -2.205 -6.371 1 92.81 125 VAL B O 1
ATOM 2348 N N . GLU B 1 126 ? 13.508 -3.818 -7.375 1 87.5 126 GLU B N 1
ATOM 2349 C CA . GLU B 1 126 ? 14.578 -4.289 -8.25 1 87.5 126 GLU B CA 1
ATOM 2350 C C . GLU B 1 126 ? 15.062 -3.182 -9.18 1 87.5 126 GLU B C 1
ATOM 2352 O O . GLU B 1 126 ? 16.25 -3.104 -9.5 1 87.5 126 GLU B O 1
ATOM 2357 N N . ALA B 1 127 ? 14.148 -2.273 -9.594 1 83.06 127 ALA B N 1
ATOM 2358 C CA . ALA B 1 127 ? 14.461 -1.184 -10.516 1 83.06 127 ALA B CA 1
ATOM 2359 C C . ALA B 1 127 ? 15.086 -0.004 -9.781 1 83.06 127 ALA B C 1
ATOM 2361 O O . ALA B 1 127 ? 15.508 0.971 -10.406 1 83.06 127 ALA B O 1
ATOM 2362 N N . GLY B 1 128 ? 15.125 -0.05 -8.438 1 85.5 128 GLY B N 1
ATOM 2363 C CA . GLY B 1 128 ? 15.734 1.008 -7.652 1 85.5 128 GLY B CA 1
ATOM 2364 C C . GLY B 1 128 ? 14.797 2.17 -7.383 1 85.5 128 GLY B C 1
ATOM 2365 O O . GLY B 1 128 ? 15.219 3.209 -6.871 1 85.5 128 GLY B O 1
ATOM 2366 N N . VAL B 1 129 ? 13.555 2.002 -7.723 1 83.88 129 VAL B N 1
ATOM 2367 C CA . VAL B 1 129 ? 12.555 3.041 -7.484 1 83.88 129 VAL B CA 1
ATOM 2368 C C . VAL B 1 129 ? 12.227 3.104 -5.992 1 83.88 129 VAL B C 1
ATOM 2370 O O . VAL B 1 129 ? 11.969 4.18 -5.453 1 83.88 129 VAL B O 1
ATOM 2373 N N . ALA B 1 130 ? 12.227 1.955 -5.32 1 91.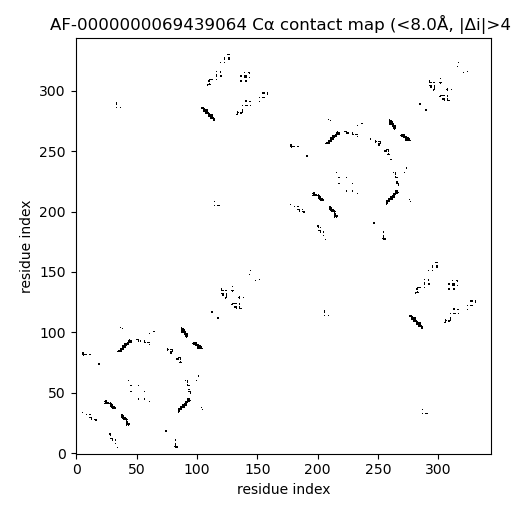94 130 ALA B N 1
ATOM 2374 C CA . ALA B 1 130 ? 11.984 1.813 -3.885 1 91.94 130 ALA B CA 1
ATOM 2375 C C . ALA B 1 130 ? 13.062 0.951 -3.232 1 91.94 130 ALA B C 1
ATOM 2377 O O . ALA B 1 130 ? 13.703 0.135 -3.898 1 91.94 130 ALA B O 1
ATOM 2378 N N . ARG B 1 131 ? 13.273 1.12 -1.96 1 95.62 131 ARG B N 1
ATOM 2379 C CA . ARG B 1 131 ? 14.336 0.421 -1.249 1 95.62 131 ARG B CA 1
ATOM 2380 C C . ARG B 1 131 ? 13.836 -0.908 -0.689 1 95.62 131 ARG B C 1
ATOM 2382 O O . ARG B 1 131 ? 14.641 -1.784 -0.355 1 95.62 131 ARG B O 1
ATOM 2389 N N . SER B 1 132 ? 12.555 -1.045 -0.455 1 97.38 132 SER B N 1
ATOM 2390 C CA . SER B 1 132 ? 11.906 -2.209 0.137 1 97.38 132 SER B CA 1
ATOM 2391 C C . SER B 1 132 ? 10.445 -2.311 -0.301 1 97.38 132 SER B C 1
ATOM 2393 O O . SER B 1 132 ? 9.914 -1.381 -0.905 1 97.38 132 SER B O 1
ATOM 2395 N N . ARG B 1 133 ? 9.828 -3.375 0.043 1 97.38 133 ARG B N 1
ATOM 2396 C CA . ARG B 1 133 ? 8.398 -3.508 -0.234 1 97.38 133 ARG B CA 1
ATOM 2397 C C . ARG B 1 133 ? 7.594 -2.457 0.526 1 97.38 133 ARG B C 1
ATOM 2399 O O . ARG B 1 133 ? 6.598 -1.941 0.016 1 97.38 133 ARG B O 1
ATOM 2406 N N . SER B 1 134 ? 7.996 -2.168 1.688 1 97.38 134 SER B N 1
ATOM 2407 C CA . SER B 1 134 ? 7.348 -1.141 2.5 1 97.38 134 SER B CA 1
ATOM 2408 C C . SER B 1 134 ? 7.422 0.225 1.824 1 97.38 134 SER B C 1
ATOM 2410 O O . SER B 1 134 ? 6.406 0.916 1.699 1 97.38 134 SER B O 1
ATOM 2412 N N . ASP B 1 135 ? 8.641 0.53 1.368 1 96.31 135 ASP B N 1
ATOM 2413 C CA . ASP B 1 135 ? 8.859 1.786 0.658 1 96.31 135 ASP B CA 1
ATOM 2414 C C . ASP B 1 135 ? 8.062 1.825 -0.646 1 96.31 135 ASP B C 1
ATOM 2416 O O . ASP B 1 135 ? 7.473 2.852 -0.987 1 96.31 135 ASP B O 1
ATOM 2420 N N . ALA B 1 136 ? 8 0.703 -1.378 1 96.25 136 ALA B N 1
ATOM 2421 C CA . ALA B 1 136 ? 7.25 0.586 -2.627 1 96.25 136 ALA B CA 1
ATOM 2422 C C . ALA B 1 136 ? 5.758 0.802 -2.396 1 96.25 136 ALA B C 1
ATOM 2424 O O . ALA B 1 136 ? 5.078 1.42 -3.221 1 96.25 136 ALA B O 1
ATOM 2425 N N . LEU B 1 137 ? 5.266 0.301 -1.321 1 97.5 137 LEU B N 1
ATOM 2426 C CA . LEU B 1 137 ? 3.859 0.475 -0.966 1 97.5 137 LEU B CA 1
ATOM 2427 C C . LEU B 1 137 ? 3.525 1.95 -0.775 1 97.5 137 LEU B C 1
ATOM 2429 O O . LEU B 1 137 ? 2.523 2.438 -1.301 1 97.5 137 LEU B O 1
ATOM 2433 N N . ALA B 1 138 ? 4.34 2.662 -0.053 1 96.81 138 ALA B N 1
ATOM 2434 C CA . ALA B 1 138 ? 4.145 4.094 0.155 1 96.81 138 ALA B CA 1
ATOM 2435 C C . ALA B 1 138 ? 4.207 4.855 -1.168 1 96.81 138 ALA B C 1
ATOM 2437 O O . ALA B 1 138 ? 3.398 5.754 -1.413 1 96.81 138 ALA B O 1
ATOM 2438 N N . TRP B 1 139 ? 5.164 4.434 -1.977 1 93.62 139 TRP B N 1
ATOM 2439 C CA . TRP B 1 139 ? 5.324 5.031 -3.299 1 93.62 139 TRP B CA 1
ATOM 2440 C C . TRP B 1 139 ? 4.066 4.832 -4.141 1 93.62 139 TRP B C 1
ATOM 2442 O O . TRP B 1 139 ? 3.609 5.758 -4.812 1 93.62 139 TRP B O 1
ATOM 2452 N N . ALA B 1 140 ? 3.537 3.662 -4.102 1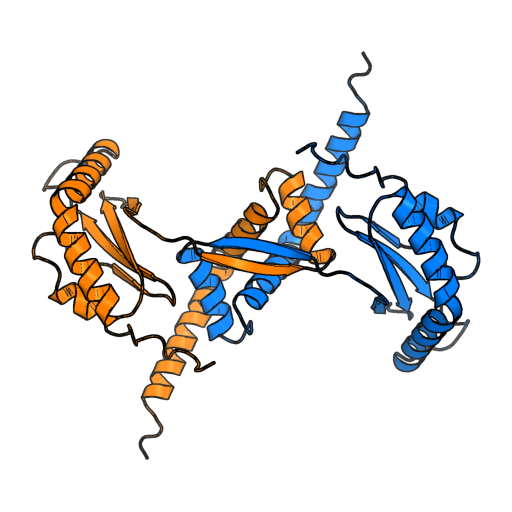 93.31 140 ALA B N 1
ATOM 2453 C CA . ALA B 1 140 ? 2.312 3.371 -4.844 1 93.31 140 ALA B CA 1
ATOM 2454 C C . ALA B 1 140 ? 1.173 4.281 -4.402 1 93.31 140 ALA B C 1
ATOM 2456 O O . ALA B 1 140 ? 0.431 4.809 -5.234 1 93.31 140 ALA B O 1
ATOM 2457 N N . VAL B 1 141 ? 1.011 4.488 -3.131 1 94.69 141 VAL B N 1
ATOM 2458 C CA . VAL B 1 141 ? -0.042 5.344 -2.594 1 94.69 141 VAL B CA 1
ATOM 2459 C C . VAL B 1 141 ? 0.161 6.777 -3.076 1 94.69 141 VAL B C 1
ATOM 2461 O O . VAL B 1 141 ? -0.791 7.438 -3.496 1 94.69 141 VAL B O 1
ATOM 2464 N N . ARG B 1 142 ? 1.403 7.242 -3.045 1 92 142 ARG B N 1
ATOM 2465 C CA . ARG B 1 142 ? 1.711 8.594 -3.506 1 92 142 ARG B CA 1
ATOM 2466 C C . ARG B 1 142 ? 1.381 8.758 -4.984 1 92 142 ARG B C 1
ATOM 2468 O O . ARG B 1 142 ? 0.806 9.766 -5.391 1 92 142 ARG B O 1
ATOM 2475 N N . LEU B 1 143 ? 1.75 7.734 -5.715 1 88.88 143 LEU B N 1
ATOM 2476 C CA . LEU B 1 143 ? 1.498 7.781 -7.152 1 88.88 143 LEU B CA 1
ATOM 2477 C C . LEU B 1 143 ? 0.001 7.848 -7.438 1 88.88 143 LEU B C 1
ATOM 2479 O O . LEU B 1 143 ? -0.435 8.602 -8.312 1 88.88 143 LEU B O 1
ATOM 2483 N N . VAL B 1 144 ? -0.786 7.086 -6.715 1 87.62 144 VAL B N 1
ATOM 2484 C CA . VAL B 1 144 ? -2.238 7.105 -6.863 1 87.62 144 VAL B CA 1
ATOM 2485 C C . VAL B 1 144 ? -2.771 8.492 -6.516 1 87.62 144 VAL B C 1
ATOM 2487 O O . VAL B 1 144 ? -3.625 9.031 -7.227 1 87.62 144 VAL B O 1
ATOM 2490 N N . GLY B 1 145 ? -2.301 9.078 -5.445 1 86.25 145 GLY B N 1
ATOM 2491 C CA . GLY B 1 145 ? -2.693 10.422 -5.051 1 86.25 145 GLY B CA 1
ATOM 2492 C C . GLY B 1 145 ? -2.383 11.469 -6.105 1 86.25 145 GLY B C 1
ATOM 2493 O O . GLY B 1 145 ? -3.199 12.352 -6.367 1 86.25 145 GLY B O 1
ATOM 2494 N N . GLU B 1 146 ? -1.228 11.352 -6.742 1 81.19 146 GLU B N 1
ATOM 2495 C CA . GLU B 1 146 ? -0.79 12.312 -7.75 1 81.19 146 GLU B CA 1
ATOM 2496 C C . GLU B 1 146 ? -1.574 12.148 -9.047 1 81.19 146 GLU B C 1
ATOM 2498 O O . GLU B 1 146 ? -1.919 13.141 -9.695 1 81.19 146 GLU B O 1
ATOM 2503 N N . HIS B 1 147 ? -1.764 10.984 -9.523 1 71.38 147 HIS B N 1
ATOM 2504 C CA . HIS B 1 147 ? -2.316 10.734 -10.852 1 71.38 147 HIS B CA 1
ATOM 2505 C C . HIS B 1 147 ? -3.84 10.688 -10.812 1 71.38 147 HIS B C 1
ATOM 2507 O O . HIS B 1 147 ? -4.496 10.82 -11.852 1 71.38 147 HIS B O 1
ATOM 2513 N N . THR B 1 148 ? -4.316 10.539 -9.641 1 70.25 148 THR B N 1
ATOM 2514 C CA . THR B 1 148 ? -5.773 10.469 -9.562 1 70.25 148 THR B CA 1
ATOM 2515 C C . THR B 1 148 ? -6.332 11.672 -8.812 1 70.25 148 THR B C 1
ATOM 2517 O O . THR B 1 148 ? -7.484 11.664 -8.383 1 70.25 148 THR B O 1
ATOM 2520 N N . GLU B 1 149 ? -5.449 12.617 -8.766 1 68.75 149 GLU B N 1
ATOM 2521 C CA . GLU B 1 149 ? -5.805 13.789 -7.969 1 68.75 149 GLU B CA 1
ATOM 2522 C C . GLU B 1 149 ? -7.141 14.375 -8.422 1 68.75 149 GLU B C 1
ATOM 2524 O O . GLU B 1 149 ? -8 14.68 -7.594 1 68.75 149 GLU B O 1
ATOM 2529 N N . GLU B 1 150 ? -7.105 14.477 -9.742 1 65.5 150 GLU B N 1
ATOM 2530 C CA . GLU B 1 150 ? -8.352 15.047 -10.242 1 65.5 150 GLU B CA 1
ATOM 2531 C C . GLU B 1 150 ? -9.547 14.164 -9.891 1 65.5 150 GLU B C 1
ATOM 2533 O O . GLU B 1 150 ? -10.586 14.664 -9.445 1 65.5 150 GLU B O 1
ATOM 2538 N N . TRP B 1 151 ? -9.367 12.898 -10.141 1 67.5 151 TRP B N 1
ATOM 2539 C CA . TRP B 1 151 ? -10.438 11.961 -9.828 1 67.5 151 TRP B CA 1
ATOM 2540 C C . TRP B 1 151 ? -10.711 11.922 -8.328 1 67.5 151 TRP B C 1
ATOM 2542 O O . TRP B 1 151 ? -11.867 11.938 -7.902 1 67.5 151 TRP B O 1
ATOM 2552 N N . LEU B 1 152 ? -9.734 11.961 -7.508 1 70.75 152 LEU B N 1
ATOM 2553 C CA . LEU B 1 152 ? -9.859 11.938 -6.055 1 70.75 152 LEU B CA 1
ATOM 2554 C C . LEU B 1 152 ? -10.523 13.219 -5.555 1 70.75 152 LEU B C 1
ATOM 2556 O O . LEU B 1 152 ? -11.297 13.188 -4.594 1 70.75 152 LEU B O 1
ATOM 2560 N N . ASP B 1 153 ? -10.133 14.281 -6.242 1 67.31 153 ASP B N 1
ATOM 2561 C CA . ASP B 1 153 ? -10.773 15.547 -5.883 1 67.31 153 ASP B CA 1
ATOM 2562 C C . ASP B 1 153 ? -12.273 15.5 -6.141 1 67.31 153 ASP B C 1
ATOM 2564 O O . ASP B 1 153 ? -13.07 15.953 -5.312 1 67.31 153 ASP B O 1
ATOM 2568 N N . LYS B 1 154 ? -12.617 14.891 -7.293 1 62.97 154 LYS B N 1
ATOM 2569 C CA . LYS B 1 154 ? -14.031 14.742 -7.625 1 62.97 154 LYS B CA 1
ATOM 2570 C C . LYS B 1 154 ? -14.742 13.828 -6.625 1 62.97 154 LYS B C 1
ATOM 2572 O O . LYS B 1 154 ? -15.867 14.109 -6.215 1 62.97 154 LYS B O 1
ATOM 2577 N N . LEU B 1 155 ? -14.133 12.859 -6.242 1 64.31 155 LEU B N 1
ATOM 2578 C CA . LEU B 1 155 ? -14.695 11.93 -5.273 1 64.31 155 LEU B CA 1
ATOM 2579 C C . LEU B 1 155 ? -14.891 12.609 -3.922 1 64.31 155 LEU B C 1
ATOM 2581 O O . LEU B 1 155 ? -15.953 12.477 -3.305 1 64.31 155 LEU B O 1
ATOM 2585 N N . ARG B 1 156 ? -13.875 13.406 -3.449 1 67.06 156 ARG B N 1
ATOM 2586 C CA . ARG B 1 156 ? -13.945 14.141 -2.188 1 67.06 156 ARG B CA 1
ATOM 2587 C C . ARG B 1 156 ? -15.094 15.148 -2.203 1 67.06 156 ARG B C 1
ATOM 2589 O O . ARG B 1 156 ? -15.836 15.258 -1.229 1 67.06 156 ARG B O 1
ATOM 2596 N N . ALA B 1 157 ? -15.133 15.844 -3.277 1 67.06 157 ALA B N 1
ATOM 2597 C CA . ALA B 1 157 ? -16.203 16.812 -3.426 1 67.06 157 ALA B CA 1
ATOM 2598 C C . ALA B 1 157 ? -17.578 16.141 -3.365 1 67.06 157 ALA B C 1
ATOM 2600 O O . ALA B 1 157 ? -18.484 16.641 -2.699 1 67.06 157 ALA B O 1
ATOM 2601 N N . ALA B 1 158 ? -17.734 15.039 -4.059 1 62.53 158 ALA B N 1
ATOM 2602 C CA . ALA B 1 158 ? -18.984 14.281 -4.082 1 62.53 158 ALA B CA 1
ATOM 2603 C C . ALA B 1 158 ? -19.344 13.789 -2.688 1 62.53 158 ALA B C 1
ATOM 2605 O O . ALA B 1 158 ? -20.516 13.867 -2.281 1 62.53 158 ALA B O 1
ATOM 2606 N N . MET B 1 159 ? -18.375 13.352 -2.043 1 70.19 159 MET B N 1
ATOM 2607 C CA . MET B 1 159 ? -18.625 12.828 -0.705 1 70.19 159 MET B CA 1
ATOM 2608 C C . MET B 1 159 ? -19.031 13.953 0.25 1 70.19 159 MET B C 1
ATOM 2610 O O . MET B 1 159 ? -19.844 13.742 1.153 1 70.19 159 MET B O 1
ATOM 2614 N N . THR B 1 160 ? -18.359 15.047 0.122 1 69.06 160 THR B N 1
ATOM 2615 C CA . THR B 1 160 ? -18.766 16.219 0.887 1 69.06 160 THR B CA 1
ATOM 2616 C C . THR B 1 160 ? -20.219 16.562 0.617 1 69.06 160 THR B C 1
ATOM 2618 O O . THR B 1 160 ? -20.984 16.859 1.546 1 69.06 160 THR B O 1
ATOM 2621 N N . GLU B 1 161 ? -20.641 16.516 -0.611 1 62.69 161 GLU B N 1
ATOM 2622 C CA . GLU B 1 161 ? -22.031 16.781 -0.985 1 62.69 161 GLU B CA 1
ATOM 2623 C C . GLU B 1 161 ? -22.969 15.742 -0.354 1 62.69 161 GLU B C 1
ATOM 2625 O O . GLU B 1 161 ? -24.031 16.094 0.15 1 62.69 161 GLU B O 1
ATOM 2630 N N . VAL B 1 162 ? -22.578 14.602 -0.422 1 62.66 162 VAL B N 1
ATOM 2631 C CA . VAL B 1 162 ? -23.375 13.539 0.182 1 62.66 162 VAL B CA 1
ATOM 2632 C C . VAL B 1 162 ? -23.547 13.797 1.676 1 62.66 162 VAL B C 1
ATOM 2634 O O . VAL B 1 162 ? -24.641 13.672 2.213 1 62.66 162 VAL B O 1
ATOM 2637 N N . ARG B 1 163 ? -22.469 14.086 2.32 1 65.69 163 ARG B N 1
ATOM 2638 C CA . ARG B 1 163 ? -22.516 14.383 3.748 1 65.69 163 ARG B CA 1
ATOM 2639 C C . ARG B 1 163 ? -23.422 15.57 4.031 1 65.69 163 ARG B C 1
ATOM 2641 O O . ARG B 1 163 ? -24.203 15.547 4.984 1 65.69 163 ARG B O 1
ATOM 2648 N N . ASP B 1 164 ? -23.25 16.516 3.164 1 67.56 164 ASP B N 1
ATOM 2649 C CA . ASP B 1 164 ? -24.109 17.703 3.299 1 67.56 164 ASP B CA 1
ATOM 2650 C C . ASP B 1 164 ? -25.578 17.328 3.131 1 67.56 164 ASP B C 1
ATOM 2652 O O . ASP B 1 164 ? -26.438 17.797 3.877 1 67.56 164 ASP B O 1
ATOM 2656 N N . LEU B 1 165 ? -25.906 16.469 2.27 1 63.09 165 LEU B N 1
ATOM 2657 C CA . LEU B 1 165 ? -27.281 16.031 2.018 1 63.09 165 LEU B CA 1
ATOM 2658 C C . LEU B 1 165 ? -27.781 15.172 3.176 1 63.09 165 LEU B C 1
ATOM 2660 O O . LEU B 1 165 ? -28.953 15.281 3.561 1 63.09 165 LEU B O 1
ATOM 2664 N N . ARG B 1 166 ? -26.922 14.375 3.574 1 60.66 166 ARG B N 1
ATOM 2665 C CA . ARG B 1 166 ? -27.297 13.547 4.719 1 60.66 166 ARG B CA 1
ATOM 2666 C C . ARG B 1 166 ? -27.594 14.406 5.945 1 60.66 166 ARG B C 1
ATOM 2668 O O . ARG B 1 166 ? -28.484 14.094 6.727 1 60.66 166 ARG B O 1
ATOM 2675 N N . THR B 1 167 ? -26.781 15.383 6.027 1 62.12 167 THR B N 1
ATOM 2676 C CA . THR B 1 167 ? -26.984 16.312 7.129 1 62.12 167 THR B CA 1
ATOM 2677 C C . THR B 1 167 ? -28.266 17.125 6.934 1 62.12 167 THR B C 1
ATOM 2679 O O . THR B 1 167 ? -28.938 17.469 7.902 1 62.12 167 THR B O 1
ATOM 2682 N N . GLN B 1 168 ? -28.562 17.422 5.711 1 61.09 168 GLN B N 1
ATOM 2683 C CA . GLN B 1 168 ? -29.797 18.141 5.418 1 61.09 168 GLN B CA 1
ATOM 2684 C C . GLN B 1 168 ? -31.016 17.234 5.602 1 61.09 168 GLN B C 1
ATOM 2686 O O . GLN B 1 168 ? -32.125 17.719 5.883 1 61.09 168 GLN B O 1
ATOM 2691 N N . GLY B 1 169 ? -30.875 16.078 6.047 1 52.81 169 GLY B N 1
ATOM 2692 C CA . GLY B 1 169 ? -31.953 15.141 6.266 1 52.81 169 GLY B CA 1
ATOM 2693 C C . GLY B 1 169 ? -33.219 15.516 5.535 1 52.81 169 GLY B C 1
ATOM 2694 O O . GLY B 1 169 ? -33.344 16.625 4.996 1 52.81 169 GLY B O 1
ATOM 2695 N N . PRO B 1 170 ? -34.062 14.352 5.012 1 51.59 170 PRO B N 1
ATOM 2696 C CA . PRO B 1 170 ? -35.375 14.852 4.582 1 51.59 170 PRO B CA 1
ATOM 2697 C C . PRO B 1 170 ? -36.031 15.75 5.625 1 51.59 170 PRO B C 1
ATOM 2699 O O . PRO B 1 170 ? -35.875 15.516 6.828 1 51.59 170 PRO B O 1
ATOM 2702 N N . ARG B 1 171 ? -36.031 17.047 5.535 1 46.44 171 ARG B N 1
ATOM 2703 C CA . ARG B 1 171 ? -37.031 17.781 6.289 1 46.44 171 ARG B CA 1
ATOM 2704 C C . ARG B 1 171 ? -38.406 17.141 6.16 1 46.44 171 ARG B C 1
ATOM 2706 O O . ARG B 1 171 ? -38.938 17.016 5.055 1 46.44 171 ARG B O 1
ATOM 2713 N N . LEU B 1 172 ? -38.562 15.984 6.957 1 39.28 172 LEU B N 1
ATOM 2714 C CA . LEU B 1 172 ? -40 15.727 7.129 1 39.28 172 LEU B CA 1
ATOM 2715 C C . LEU B 1 172 ? -40.688 16.938 7.758 1 39.28 172 LEU B C 1
ATOM 2717 O O . LEU B 1 172 ? -40.094 17.656 8.555 1 39.28 172 LEU B O 1
#

Secondary structure (DSSP, 8-state):
-----PPP-TTHHHHHHHHSPTTSSSSSPEEEE-SSEEEEEEEE---SSS---HHHHHHHHHHHHHHHHHHHHHHHHHHHHHHSSEEEEEEEETTTTEEEES----EEEEEEE-HHHHHHHHHHHHTTS-SSHHHHHHHHHHHHHHHTHHHHHHHHHHHHHHHHHHHH----/-----PPP-TTHHHHHHHHSPTTSSSSSPEEEE-SSEEEEEEEE---SSS---HHHHHHHHHHHHHHHHHHHHHHHHHHHHHHSSEEEEEEEETTTTEEEES----EEEEEEE-HHHHHHHHHHHHTTS-SSHHHHHHHHHHHHHHHSHHHHHHHHHHHHHHHHHHHH----

Solvent-accessible surface area (backbone atoms only — not comparable to full-atom values): 19235 Å² total; per-residue (Å²): 128,77,78,75,77,73,49,79,58,87,57,46,54,60,50,47,60,69,68,52,68,86,79,70,32,66,65,75,56,51,62,49,76,60,89,62,36,34,38,41,34,29,33,43,69,71,72,88,80,73,88,69,48,70,65,56,34,50,50,50,49,51,48,50,53,64,75,40,40,71,60,52,50,53,52,32,52,53,46,24,70,67,32,68,28,48,60,24,39,32,34,31,30,53,94,79,59,46,78,46,70,78,47,78,66,65,47,80,48,52,33,67,37,39,65,77,48,46,48,47,28,48,49,32,30,75,68,64,77,21,89,35,62,36,50,22,50,49,48,33,41,48,50,46,45,67,76,32,35,68,60,49,48,51,46,51,52,49,48,51,49,49,51,52,50,60,68,56,41,85,80,121,130,80,77,76,76,74,50,79,57,88,56,46,53,60,50,48,60,69,68,50,68,86,80,72,32,65,65,76,57,49,62,47,75,62,90,61,35,34,38,40,33,28,35,43,69,73,73,90,79,74,88,69,49,71,67,55,33,50,50,51,50,51,50,49,53,63,75,39,40,70,61,52,50,53,52,32,52,52,47,24,71,68,32,67,26,49,60,25,39,30,34,31,31,52,92,80,58,46,79,46,70,78,46,77,65,66,47,80,47,52,34,67,38,39,63,76,48,46,48,46,28,48,50,32,30,75,66,64,77,20,91,35,60,36,50,22,50,50,49,32,42,47,49,47,45,65,75,32,34,68,60,50,47,52,46,50,53,49,50,51,49,48,50,51,50,60,68,56,41,84,79,122